Protein AF-A0A9W9ZCQ6-F1 (afdb_monomer)

Radius of gyration: 33.91 Å; Cα contacts (8 Å, |Δi|>4): 488; chains: 1; bounding box: 47×90×62 Å

Secondary structure (DSSP, 8-state):
-HHHHHHHHHTS---TTTTHHHHHHHHHHHHTTPPPPHHHHSTTHHHHHHHHHHHHHHHTT-SHHHHHHTHHHHHHHHHHHHHHHHS--SSSPPPPS-------HHHHHHHHHHTT---S-PPPTT-EEEEEEEEEEETTEEEEEEEEEEE-TTSPPEEE--TTS-SSEEHHHHHHHHGGGS-S-HHHHHS---------------EEEEEEEPPSSGGG-S--EEEEE-TT--SSS--HHHHHHHHHHHHHHTT-SEEEEETTTEEEE-SS------TTS-B-S-EEE-TTS-EEESSTTEEEEEE-

Mean predicted aligned error: 15.21 Å

Structure (mmCIF, N/CA/C/O backbone):
data_AF-A0A9W9ZCQ6-F1
#
_entry.id   AF-A0A9W9ZCQ6-F1
#
loop_
_atom_site.group_PDB
_atom_site.id
_atom_site.type_symbol
_atom_site.label_atom_id
_atom_site.label_alt_id
_atom_site.label_comp_id
_atom_site.label_asym_id
_atom_site.label_entity_id
_atom_site.label_seq_id
_atom_site.pdbx_PDB_ins_code
_atom_site.Cartn_x
_atom_site.Cartn_y
_atom_site.Cartn_z
_atom_site.occupancy
_atom_site.B_iso_or_equiv
_atom_site.auth_seq_id
_atom_site.auth_comp_id
_atom_site.auth_asym_id
_atom_site.auth_atom_id
_atom_site.pdbx_PDB_model_num
ATOM 1 N N . ASP A 1 1 ? 6.773 4.553 -27.114 1.00 81.62 1 ASP A N 1
ATOM 2 C CA . ASP A 1 1 ? 7.281 5.910 -27.398 1.00 81.62 1 ASP A CA 1
ATOM 3 C C . ASP A 1 1 ? 8.112 6.485 -26.242 1.00 81.62 1 ASP A C 1
ATOM 5 O O . ASP A 1 1 ? 9.323 6.485 -26.363 1.00 81.62 1 ASP A O 1
ATOM 9 N N . MET A 1 2 ? 7.556 6.870 -25.077 1.00 92.06 2 MET A N 1
ATOM 10 C CA . MET A 1 2 ? 8.390 7.343 -23.938 1.00 92.06 2 MET A CA 1
ATOM 11 C C . MET A 1 2 ? 9.121 6.213 -23.186 1.00 92.06 2 MET A C 1
ATOM 13 O O . MET A 1 2 ? 10.324 6.302 -22.964 1.00 92.06 2 MET A O 1
ATOM 17 N N . LEU A 1 3 ? 8.420 5.137 -22.805 1.00 94.62 3 LEU A N 1
ATOM 18 C CA . LEU A 1 3 ? 9.033 4.027 -22.054 1.00 94.62 3 LEU A CA 1
ATOM 19 C C . LEU A 1 3 ? 10.082 3.271 -22.879 1.00 94.62 3 LEU A C 1
ATOM 21 O O . LEU A 1 3 ? 11.094 2.848 -22.328 1.00 94.62 3 LEU A O 1
ATOM 25 N N . ASP A 1 4 ? 9.883 3.175 -24.195 1.00 95.94 4 ASP A N 1
ATOM 26 C CA . ASP A 1 4 ? 10.878 2.616 -25.117 1.00 95.94 4 ASP A CA 1
ATOM 27 C C . ASP A 1 4 ? 12.134 3.497 -25.147 1.00 95.94 4 ASP A C 1
ATOM 29 O O . ASP A 1 4 ? 13.235 2.991 -24.960 1.00 95.94 4 ASP A O 1
ATOM 33 N N . TYR A 1 5 ? 11.976 4.823 -25.256 1.00 96.25 5 TYR A N 1
ATOM 34 C CA . TYR A 1 5 ? 13.094 5.769 -25.189 1.00 96.25 5 TYR A CA 1
ATOM 35 C C . TYR A 1 5 ? 13.868 5.663 -23.866 1.00 96.25 5 TYR A C 1
ATOM 37 O O . TYR A 1 5 ? 15.100 5.622 -23.865 1.00 96.25 5 TYR A O 1
ATOM 45 N N . VAL A 1 6 ? 13.166 5.575 -22.730 1.00 96.44 6 VAL A N 1
ATOM 46 C CA . VAL A 1 6 ? 13.804 5.347 -21.422 1.00 96.44 6 VAL A CA 1
ATOM 47 C C . VAL A 1 6 ? 14.515 3.994 -21.401 1.00 96.44 6 VAL A C 1
ATOM 49 O O . VAL A 1 6 ? 15.626 3.904 -20.880 1.00 96.44 6 VAL A O 1
ATOM 52 N N . SER A 1 7 ? 13.923 2.952 -21.986 1.00 97.00 7 SER A N 1
ATOM 53 C CA . SER A 1 7 ? 14.515 1.613 -22.014 1.00 97.00 7 SER A CA 1
ATOM 54 C C . SER A 1 7 ? 15.809 1.570 -22.827 1.00 97.00 7 SER A C 1
ATOM 56 O O . SER A 1 7 ? 16.825 1.055 -22.363 1.00 97.00 7 SER A O 1
ATOM 58 N N . GLU A 1 8 ? 15.804 2.183 -24.011 1.00 97.44 8 GLU A N 1
ATOM 59 C CA . GLU A 1 8 ? 16.969 2.282 -24.893 1.00 97.44 8 GLU A CA 1
ATOM 60 C C . GLU A 1 8 ? 18.124 3.049 -24.237 1.00 97.44 8 GLU A C 1
ATOM 62 O O . GLU A 1 8 ? 19.266 2.592 -24.272 1.00 97.44 8 GLU A O 1
ATOM 67 N N . ASN A 1 9 ? 17.838 4.191 -23.601 1.00 96.75 9 ASN A N 1
ATOM 68 C CA . ASN A 1 9 ? 18.876 5.038 -23.006 1.00 96.75 9 ASN A CA 1
ATOM 69 C C . ASN A 1 9 ? 19.373 4.536 -21.643 1.00 96.75 9 ASN A C 1
ATOM 71 O O . ASN A 1 9 ? 20.536 4.746 -21.299 1.00 96.75 9 ASN A O 1
ATOM 75 N N . SER A 1 10 ? 18.511 3.887 -20.856 1.00 95.25 10 SER A N 1
ATOM 76 C CA . SER A 1 10 ? 18.903 3.293 -19.571 1.00 95.25 10 SER A CA 1
ATOM 77 C C . SER A 1 10 ? 19.581 1.929 -19.722 1.00 95.25 10 SER A C 1
ATOM 79 O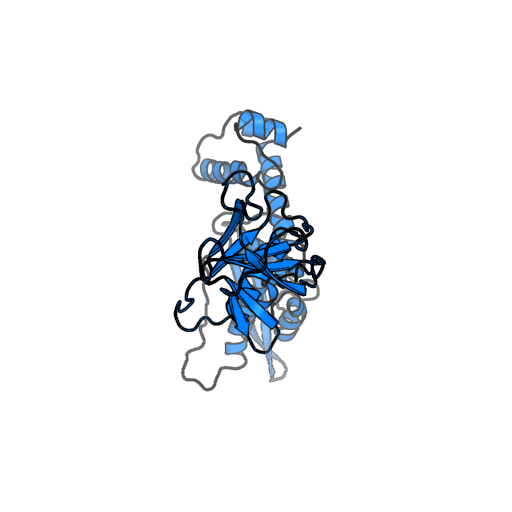 O . SER A 1 10 ? 20.274 1.490 -18.805 1.00 95.25 10 SER A O 1
ATOM 81 N N . GLY A 1 11 ? 19.392 1.253 -20.861 1.00 96.25 11 GLY A N 1
ATOM 82 C CA . GLY A 1 11 ? 19.888 -0.103 -21.095 1.00 96.25 11 GLY A CA 1
ATOM 83 C C . GLY A 1 11 ? 19.107 -1.188 -20.344 1.00 96.25 11 GLY A C 1
ATOM 84 O O . GLY A 1 11 ? 19.584 -2.318 -20.239 1.00 96.25 11 GLY A O 1
ATOM 85 N N . GLN A 1 12 ? 17.925 -0.863 -19.816 1.00 94.44 12 GLN A N 1
ATOM 86 C CA . GLN A 1 12 ? 17.042 -1.788 -19.112 1.00 94.44 12 GLN A CA 1
ATOM 87 C C . GLN A 1 12 ? 15.656 -1.759 -19.755 1.00 94.44 12 GLN A C 1
ATOM 89 O O . GLN A 1 12 ? 15.161 -0.696 -20.089 1.00 94.44 12 GLN A O 1
ATOM 94 N N . GLU A 1 13 ? 14.992 -2.904 -19.892 1.00 96.25 13 GLU A N 1
ATOM 95 C CA . GLU A 1 13 ? 13.587 -2.931 -20.309 1.00 96.25 13 GLU A CA 1
ATOM 96 C C . GLU A 1 13 ? 12.696 -2.362 -19.191 1.00 96.25 13 GLU A C 1
ATOM 98 O O . GLU A 1 13 ? 12.726 -2.852 -18.054 1.00 96.25 13 GLU A O 1
ATOM 103 N N . ILE A 1 14 ? 11.945 -1.302 -19.506 1.00 95.81 14 ILE A N 1
ATOM 104 C CA . ILE A 1 14 ? 11.093 -0.567 -18.571 1.00 95.81 14 ILE A CA 1
ATOM 105 C C . ILE A 1 14 ? 9.643 -0.560 -19.056 1.00 95.81 14 ILE A C 1
ATOM 107 O O . ILE A 1 14 ? 9.328 -0.173 -20.177 1.00 95.81 14 ILE A O 1
ATOM 111 N N . ASP A 1 15 ? 8.745 -0.901 -18.140 1.00 95.38 15 ASP A N 1
ATOM 112 C CA . ASP A 1 15 ? 7.301 -0.739 -18.263 1.00 95.38 15 ASP A CA 1
ATOM 113 C C . ASP A 1 15 ? 6.753 0.168 -17.143 1.00 95.38 15 ASP A C 1
ATOM 115 O O . ASP A 1 15 ? 7.490 0.687 -16.302 1.00 95.38 15 ASP A O 1
ATOM 119 N N . VAL A 1 16 ? 5.431 0.347 -17.093 1.00 94.56 16 VAL A N 1
ATOM 120 C CA . VAL A 1 16 ? 4.771 1.155 -16.050 1.00 94.56 16 VAL A CA 1
ATOM 121 C C . VAL A 1 16 ? 5.076 0.631 -14.638 1.00 94.56 16 VAL A C 1
ATOM 123 O O . VAL A 1 16 ? 5.265 1.413 -13.707 1.00 94.56 16 VAL A O 1
ATOM 126 N N . SER A 1 17 ? 5.155 -0.689 -14.459 1.00 93.19 17 SER A N 1
ATOM 127 C CA . SER A 1 17 ? 5.391 -1.318 -13.152 1.00 93.19 17 SER A CA 1
ATOM 128 C C . SER A 1 17 ? 6.838 -1.182 -12.667 1.00 93.19 17 SER A C 1
ATOM 130 O O . SER A 1 17 ? 7.108 -1.272 -11.470 1.00 93.19 17 SER A O 1
ATOM 132 N N . SER A 1 18 ? 7.773 -0.942 -13.588 1.00 94.56 18 SER A N 1
ATOM 133 C CA . SER A 1 18 ? 9.216 -0.910 -13.342 1.00 94.56 18 SER A CA 1
ATOM 134 C C . SER A 1 18 ? 9.859 0.458 -13.573 1.00 94.56 18 SER A C 1
ATOM 136 O O . SER A 1 18 ? 11.032 0.624 -13.247 1.00 94.56 18 SER A O 1
ATOM 138 N N . ALA A 1 19 ? 9.096 1.458 -14.023 1.00 94.44 19 ALA A N 1
ATOM 139 C CA . ALA A 1 19 ? 9.535 2.846 -14.195 1.00 94.44 19 ALA A CA 1
ATOM 140 C C . ALA A 1 19 ? 10.204 3.441 -12.943 1.00 94.44 19 ALA A C 1
ATOM 142 O O . ALA A 1 19 ? 11.162 4.212 -13.050 1.00 94.44 19 ALA A O 1
ATOM 143 N N . TRP A 1 20 ? 9.759 3.033 -11.749 1.00 92.94 20 TRP A N 1
ATOM 144 C CA . TRP A 1 20 ? 10.360 3.452 -10.479 1.00 92.94 20 TRP A CA 1
ATOM 145 C C . TRP A 1 20 ? 11.850 3.094 -10.374 1.00 92.94 20 TRP A C 1
ATOM 147 O O . TRP A 1 20 ? 12.600 3.832 -9.747 1.00 92.94 20 TRP A O 1
ATOM 157 N N . LYS A 1 21 ? 12.308 2.021 -11.037 1.00 95.06 21 LYS A N 1
ATOM 158 C CA . LYS A 1 21 ? 13.716 1.590 -11.020 1.00 95.06 21 LYS A CA 1
ATOM 159 C C . LYS A 1 21 ? 14.656 2.601 -11.670 1.00 95.06 21 LYS A C 1
ATOM 161 O O . LYS A 1 21 ? 15.822 2.656 -11.303 1.00 95.06 21 LYS A O 1
ATOM 166 N N . ILE A 1 22 ? 14.154 3.380 -12.630 1.00 96.38 22 ILE A N 1
ATOM 167 C CA . ILE A 1 22 ? 14.898 4.494 -13.228 1.00 96.38 22 ILE A CA 1
ATOM 168 C C . ILE A 1 22 ? 14.640 5.774 -12.437 1.00 96.38 22 ILE A C 1
ATOM 170 O O . ILE A 1 22 ? 15.560 6.539 -12.171 1.00 96.38 22 ILE A O 1
ATOM 174 N N . ARG A 1 23 ? 13.388 6.008 -12.028 1.00 95.25 23 ARG A N 1
ATOM 175 C CA . ARG A 1 23 ? 12.999 7.231 -11.323 1.00 95.25 23 ARG A CA 1
ATOM 176 C C . ARG A 1 23 ? 13.718 7.405 -9.983 1.00 95.25 23 ARG A C 1
ATOM 178 O O . ARG A 1 23 ? 14.143 8.522 -9.702 1.00 95.25 23 ARG A O 1
ATOM 185 N N . ASP A 1 24 ? 13.824 6.349 -9.179 1.00 95.50 24 ASP A N 1
ATOM 186 C CA . ASP A 1 24 ? 14.352 6.395 -7.809 1.00 95.50 24 ASP A CA 1
ATOM 187 C C . ASP A 1 24 ? 15.837 6.821 -7.755 1.00 95.50 24 ASP A C 1
ATOM 189 O O . ASP A 1 24 ? 16.129 7.825 -7.097 1.00 95.50 24 ASP A O 1
ATOM 193 N N . PRO A 1 25 ? 16.764 6.223 -8.539 1.00 96.44 25 PRO A N 1
ATOM 194 C CA . PRO A 1 25 ? 18.133 6.731 -8.645 1.00 96.44 25 PRO A CA 1
ATOM 195 C C . PRO A 1 25 ? 18.208 8.202 -9.068 1.00 96.44 25 PRO A C 1
ATOM 197 O O . PRO A 1 25 ? 18.975 8.965 -8.487 1.00 96.44 25 PRO A O 1
ATOM 200 N N . LEU A 1 26 ? 17.371 8.637 -10.018 1.00 96.31 26 LEU A N 1
ATOM 201 C CA . LEU A 1 26 ? 17.356 10.030 -10.481 1.00 96.31 26 LEU A CA 1
ATOM 202 C C . LEU A 1 26 ? 16.886 11.011 -9.393 1.00 96.31 26 LEU A C 1
ATOM 204 O O . LEU A 1 26 ? 17.350 12.152 -9.363 1.00 96.31 26 LEU A O 1
ATOM 208 N N . ILE A 1 27 ? 15.971 10.604 -8.495 1.00 95.06 27 ILE A N 1
ATOM 209 C CA . ILE A 1 27 ? 15.615 11.403 -7.305 1.00 95.06 27 ILE A CA 1
ATOM 210 C C . ILE A 1 27 ? 16.853 11.586 -6.436 1.00 95.06 27 ILE A C 1
ATOM 212 O O . ILE A 1 27 ? 17.165 12.716 -6.056 1.00 95.06 27 ILE A O 1
ATOM 216 N N . ALA A 1 28 ? 17.551 10.488 -6.143 1.00 96.81 28 ALA A N 1
ATOM 217 C CA . ALA A 1 28 ? 18.722 10.501 -5.282 1.00 96.81 28 ALA A CA 1
ATOM 218 C C . ALA A 1 28 ? 19.854 11.348 -5.882 1.00 96.81 28 ALA A C 1
ATOM 220 O O . ALA A 1 28 ? 20.401 12.214 -5.203 1.00 96.81 28 ALA A O 1
ATOM 221 N N . GLU A 1 29 ? 20.190 11.170 -7.156 1.00 97.19 29 GLU A N 1
ATOM 222 C CA . GLU A 1 29 ? 21.212 11.978 -7.833 1.00 97.19 29 GLU A CA 1
ATOM 223 C C . GLU A 1 29 ? 20.863 13.470 -7.771 1.00 97.19 29 GLU A C 1
ATOM 225 O O . GLU A 1 29 ? 21.671 14.290 -7.321 1.00 97.19 29 GLU A O 1
ATOM 230 N N . LYS A 1 30 ? 19.616 13.821 -8.114 1.00 94.62 30 LYS A N 1
ATOM 231 C CA . LYS A 1 30 ? 19.139 15.206 -8.068 1.00 94.62 30 LYS A CA 1
ATOM 232 C C . LYS A 1 30 ? 19.193 15.788 -6.654 1.00 94.62 30 LYS A C 1
ATOM 234 O O . LYS A 1 30 ? 19.608 16.934 -6.492 1.00 94.62 30 LYS A O 1
ATOM 239 N N . SER A 1 31 ? 18.813 15.023 -5.627 1.00 94.00 31 SER A N 1
ATOM 240 C CA . SER A 1 31 ? 18.823 15.496 -4.235 1.00 94.00 31 SER A CA 1
ATOM 241 C C . SER A 1 31 ? 20.232 15.751 -3.699 1.00 94.00 31 SER A C 1
ATOM 243 O O . SER A 1 31 ? 20.399 16.555 -2.786 1.00 94.00 31 SER A O 1
ATOM 245 N N . HIS A 1 32 ? 21.244 15.095 -4.269 1.00 96.19 32 HIS A N 1
ATOM 246 C CA . HIS A 1 32 ? 22.652 15.291 -3.916 1.00 96.19 32 HIS A CA 1
ATOM 247 C C . HIS A 1 32 ? 23.367 16.299 -4.830 1.00 96.19 32 HIS A C 1
ATOM 249 O O . HIS A 1 32 ? 24.581 16.466 -4.725 1.00 96.19 32 HIS A O 1
ATOM 255 N N . GLY A 1 33 ? 22.638 16.984 -5.722 1.00 96.69 33 GLY A N 1
ATOM 256 C CA . GLY A 1 33 ? 23.221 17.941 -6.665 1.00 96.69 33 GLY A CA 1
ATOM 257 C C . GLY A 1 33 ? 24.133 17.292 -7.707 1.00 96.69 33 GLY A C 1
ATOM 258 O O . GLY A 1 33 ? 25.006 17.962 -8.259 1.00 96.69 33 GLY A O 1
ATOM 259 N N . MET A 1 34 ? 23.960 15.994 -7.962 1.00 97.75 34 MET A N 1
ATOM 260 C CA . MET A 1 34 ? 24.693 15.287 -9.004 1.00 97.75 34 MET A CA 1
ATOM 261 C C . MET A 1 34 ? 24.115 15.631 -10.385 1.00 97.75 34 MET A C 1
ATOM 263 O O . MET A 1 34 ? 22.909 15.873 -10.507 1.00 97.75 34 MET A O 1
ATOM 267 N N . PRO A 1 35 ? 24.953 15.670 -11.437 1.00 96.31 35 PRO A N 1
ATOM 268 C CA . PRO A 1 35 ? 24.463 15.861 -12.793 1.00 96.31 35 PRO A CA 1
ATOM 269 C C . PRO A 1 35 ? 23.613 14.658 -13.214 1.00 96.31 35 PRO A C 1
ATOM 271 O O . PRO A 1 35 ? 24.033 13.515 -13.049 1.00 96.31 35 PRO A O 1
ATOM 274 N N . LEU A 1 36 ? 22.437 14.930 -13.778 1.00 96.94 36 LEU A N 1
ATOM 275 C CA . LEU A 1 36 ? 21.599 13.902 -14.394 1.00 96.94 36 LEU A CA 1
ATOM 276 C C . LEU A 1 36 ? 22.033 13.670 -15.851 1.00 96.94 36 LEU A C 1
ATOM 278 O O . LEU A 1 36 ? 22.539 14.604 -16.479 1.00 96.94 36 LEU A O 1
ATOM 282 N N . PRO A 1 37 ? 21.812 12.470 -16.418 1.00 96.38 37 PRO A N 1
ATOM 283 C CA . PRO A 1 37 ? 22.115 12.199 -17.822 1.00 96.38 37 PRO A CA 1
ATOM 284 C C . PRO A 1 37 ? 21.355 13.122 -18.786 1.00 96.38 37 PRO A C 1
ATOM 286 O O . PRO A 1 37 ? 20.169 13.389 -18.592 1.00 96.38 37 PRO A O 1
ATOM 289 N N . ASP A 1 38 ? 21.999 13.536 -19.882 1.00 96.81 38 ASP A N 1
ATOM 290 C CA . ASP A 1 38 ? 21.406 14.458 -20.866 1.00 96.81 38 ASP A CA 1
ATOM 291 C C . ASP A 1 38 ? 20.067 13.957 -21.426 1.00 96.81 38 ASP A C 1
ATOM 293 O O . ASP A 1 38 ? 19.131 14.733 -21.608 1.00 96.81 38 ASP A O 1
ATOM 297 N N . TRP A 1 39 ? 19.940 12.646 -21.655 1.00 95.75 39 TRP A N 1
ATOM 298 C CA . TRP A 1 39 ? 18.718 12.045 -22.196 1.00 95.75 39 TRP A CA 1
ATOM 299 C C . TRP A 1 39 ? 17.517 12.163 -21.246 1.00 95.75 39 TRP A C 1
ATOM 301 O O . TRP A 1 39 ? 16.385 12.203 -21.725 1.00 95.75 39 TRP A O 1
ATOM 311 N N . VAL A 1 40 ? 17.757 12.258 -19.931 1.00 95.94 40 VAL A N 1
ATOM 312 C CA . VAL A 1 40 ? 16.729 12.480 -18.898 1.00 95.94 40 VAL A CA 1
ATOM 313 C C . VAL A 1 40 ? 16.270 13.936 -18.897 1.00 95.94 40 VAL A C 1
ATOM 315 O O . VAL A 1 40 ? 15.089 14.215 -18.703 1.00 95.94 40 VAL A O 1
ATOM 318 N N . LEU A 1 41 ? 17.206 14.864 -19.111 1.00 93.69 41 LEU A N 1
ATOM 319 C CA . LEU A 1 41 ? 16.944 16.305 -19.164 1.00 93.69 41 LEU A CA 1
ATOM 320 C C . LEU A 1 41 ? 16.370 16.757 -20.515 1.00 93.69 41 LEU A C 1
ATOM 322 O O . LEU A 1 41 ? 15.930 17.897 -20.655 1.00 93.69 41 LEU A O 1
ATOM 326 N N . ASN A 1 42 ? 16.381 15.879 -21.516 1.00 88.75 42 ASN A N 1
ATOM 327 C CA . ASN A 1 42 ? 15.845 16.163 -22.833 1.00 88.75 42 ASN A CA 1
ATOM 328 C C . ASN A 1 42 ? 14.306 16.156 -22.816 1.00 88.75 42 ASN A C 1
ATOM 330 O O . ASN A 1 42 ? 13.670 15.135 -22.526 1.00 88.75 42 ASN A O 1
ATOM 334 N N . GLY A 1 43 ? 13.705 17.295 -23.167 1.00 91.88 43 GLY A N 1
ATOM 335 C CA . GLY A 1 43 ? 12.254 17.452 -23.255 1.00 91.88 43 GLY A CA 1
ATOM 336 C C . GLY A 1 43 ? 11.564 17.321 -21.897 1.00 91.88 43 GLY A C 1
ATOM 337 O O . GLY A 1 43 ? 11.885 18.053 -20.968 1.00 91.88 43 GLY A O 1
ATOM 338 N N . THR A 1 44 ? 10.588 16.415 -21.807 1.00 94.75 44 THR A N 1
ATOM 339 C CA . THR A 1 44 ? 9.760 16.168 -20.610 1.00 94.75 44 THR A CA 1
ATOM 340 C C . THR A 1 44 ? 10.052 14.817 -19.954 1.00 94.75 44 THR A C 1
ATOM 342 O O . THR A 1 44 ? 9.268 14.344 -19.133 1.00 94.75 44 THR A O 1
ATOM 345 N N . THR A 1 45 ? 11.160 14.163 -20.325 1.00 95.31 45 THR A N 1
ATOM 346 C CA . THR A 1 45 ? 11.458 12.778 -19.927 1.00 95.31 45 THR A CA 1
ATOM 347 C C . THR A 1 45 ? 11.475 12.606 -18.407 1.00 95.31 45 THR A C 1
ATOM 349 O O . THR A 1 45 ? 10.854 11.677 -17.892 1.00 95.31 45 THR A O 1
ATOM 352 N N . TYR A 1 46 ? 12.137 13.509 -17.673 1.00 95.44 46 TYR A N 1
ATOM 353 C CA . TYR A 1 46 ? 12.189 13.461 -16.209 1.00 95.44 46 TYR A CA 1
ATOM 354 C C . TYR A 1 46 ? 10.793 13.582 -15.574 1.00 95.44 46 TYR A C 1
ATOM 356 O O . TYR A 1 46 ? 10.430 12.785 -14.704 1.00 95.44 46 TYR A O 1
ATOM 364 N N . GLU A 1 47 ? 9.997 14.561 -16.008 1.00 95.25 47 GLU A N 1
ATOM 365 C CA . GLU A 1 47 ? 8.653 14.810 -15.484 1.00 95.25 47 GLU A CA 1
ATOM 366 C C . GLU A 1 47 ? 7.690 13.671 -15.823 1.00 95.25 47 GLU A C 1
ATOM 368 O O . GLU A 1 47 ? 6.922 13.235 -14.966 1.00 95.25 47 GLU A O 1
ATOM 373 N N . ASP A 1 48 ? 7.724 13.171 -17.056 1.00 95.56 48 ASP A N 1
ATOM 374 C CA . ASP A 1 48 ? 6.817 12.122 -17.516 1.00 95.56 48 ASP A CA 1
ATOM 375 C C . ASP A 1 48 ? 7.157 10.765 -16.897 1.00 95.56 48 ASP A C 1
ATOM 377 O O . ASP A 1 48 ? 6.246 10.032 -16.506 1.00 95.56 48 ASP A O 1
ATOM 381 N N . LEU A 1 49 ? 8.443 10.461 -16.697 1.00 95.44 49 LEU A N 1
ATOM 382 C CA . LEU A 1 49 ? 8.859 9.293 -15.922 1.00 95.44 49 LEU A CA 1
ATOM 383 C C . LEU A 1 49 ? 8.372 9.388 -14.468 1.00 95.44 49 LEU A C 1
ATOM 385 O O . LEU A 1 49 ? 7.913 8.392 -13.908 1.00 95.44 49 LEU A O 1
ATOM 389 N N . GLY A 1 50 ? 8.424 10.585 -13.872 1.00 95.31 50 GLY A N 1
ATOM 390 C CA . GLY A 1 50 ? 7.847 10.856 -12.555 1.00 95.31 50 GLY A CA 1
ATOM 391 C C . GLY A 1 50 ? 6.355 10.541 -12.498 1.00 95.31 50 GLY A C 1
ATOM 392 O O . GLY A 1 50 ? 5.936 9.751 -11.658 1.00 95.31 50 GLY A O 1
ATOM 393 N N . LYS A 1 51 ? 5.570 11.061 -13.449 1.00 96.00 51 LYS A N 1
ATOM 394 C CA . LYS A 1 51 ? 4.123 10.796 -13.530 1.00 96.00 51 LYS A CA 1
ATOM 395 C C . LYS A 1 51 ? 3.806 9.310 -13.700 1.00 96.00 51 LYS A C 1
ATOM 397 O O . LYS A 1 51 ? 2.841 8.828 -13.115 1.00 96.00 51 LYS A O 1
ATOM 402 N N . VAL A 1 52 ? 4.586 8.578 -14.499 1.00 96.00 52 VAL A N 1
ATOM 403 C CA . VAL A 1 52 ? 4.376 7.132 -14.679 1.00 96.00 52 VAL A CA 1
ATOM 404 C C . VAL A 1 52 ? 4.710 6.358 -13.405 1.00 96.00 52 VAL A C 1
ATOM 406 O O . VAL A 1 52 ? 3.955 5.458 -13.036 1.00 96.00 52 VAL A O 1
ATOM 409 N N . ALA A 1 53 ? 5.792 6.715 -12.710 1.00 95.06 53 ALA A N 1
ATOM 410 C CA . ALA A 1 53 ? 6.129 6.111 -11.424 1.00 95.06 53 ALA A CA 1
ATOM 411 C C . ALA A 1 53 ? 5.037 6.382 -10.372 1.00 95.06 53 ALA A C 1
ATOM 413 O O . ALA A 1 53 ? 4.575 5.446 -9.721 1.00 95.06 53 ALA A O 1
ATOM 414 N N . ASP A 1 54 ? 4.553 7.621 -10.278 1.00 95.50 54 ASP A N 1
ATOM 415 C CA . ASP A 1 54 ? 3.458 8.012 -9.384 1.00 95.50 54 ASP A CA 1
ATOM 416 C C . ASP A 1 54 ? 2.157 7.265 -9.698 1.00 95.50 54 ASP A C 1
ATOM 418 O O . ASP A 1 54 ? 1.508 6.715 -8.804 1.00 95.50 54 ASP A O 1
ATOM 422 N N . TYR A 1 55 ? 1.807 7.160 -10.983 1.00 95.00 55 TYR A N 1
ATOM 423 C CA . TYR A 1 55 ? 0.662 6.373 -11.435 1.00 95.00 55 TYR A CA 1
ATOM 424 C C . TYR A 1 55 ? 0.784 4.901 -11.021 1.00 95.00 55 TYR A C 1
ATOM 426 O O . TYR A 1 55 ? -0.183 4.310 -10.540 1.00 95.00 55 TYR A O 1
ATOM 434 N N . SER A 1 56 ? 1.973 4.314 -11.171 1.00 94.06 56 SER A N 1
ATOM 435 C CA . SER A 1 56 ? 2.262 2.932 -10.777 1.00 94.06 56 SER A CA 1
ATOM 436 C C . SER A 1 56 ? 2.059 2.714 -9.274 1.00 94.06 56 SER A C 1
ATOM 438 O O . SER A 1 56 ? 1.401 1.758 -8.859 1.00 94.06 56 SER A O 1
ATOM 440 N N . VAL A 1 57 ? 2.536 3.648 -8.444 1.00 92.88 57 VAL A N 1
ATOM 441 C CA . VAL A 1 57 ? 2.317 3.631 -6.991 1.00 92.88 57 VAL A CA 1
ATOM 442 C C . VAL A 1 57 ? 0.829 3.755 -6.660 1.00 92.88 57 VAL A C 1
ATOM 444 O O . VAL A 1 57 ? 0.306 2.937 -5.905 1.00 92.88 57 VAL A O 1
ATOM 447 N N . GLY A 1 58 ? 0.120 4.718 -7.254 1.00 93.94 58 GLY A N 1
ATOM 448 C CA . GLY A 1 58 ? -1.320 4.889 -7.044 1.00 93.94 58 GLY A CA 1
ATOM 449 C C . GLY A 1 58 ? -2.128 3.656 -7.451 1.00 93.94 58 GLY A C 1
ATOM 450 O O . GLY A 1 58 ? -3.034 3.236 -6.730 1.00 93.94 58 GLY A O 1
ATOM 451 N N . TRP A 1 59 ? -1.749 3.002 -8.551 1.00 94.56 59 TRP A N 1
ATOM 452 C CA . TRP A 1 59 ? -2.360 1.752 -8.995 1.00 94.56 59 TRP A CA 1
ATOM 453 C C . TRP A 1 59 ? -2.245 0.633 -7.951 1.00 94.56 59 TRP A C 1
ATOM 455 O O . TRP A 1 59 ? -3.160 -0.183 -7.825 1.00 94.56 59 TRP A O 1
ATOM 465 N N . ASN A 1 60 ? -1.177 0.593 -7.154 1.00 93.94 60 ASN A N 1
ATOM 466 C CA . ASN A 1 60 ? -1.003 -0.423 -6.112 1.00 93.94 60 ASN A CA 1
ATOM 467 C C . ASN A 1 60 ? -1.944 -0.249 -4.909 1.00 93.94 60 ASN A C 1
ATOM 469 O O . ASN A 1 60 ? -2.098 -1.195 -4.139 1.00 93.94 60 ASN A O 1
ATOM 473 N N . PHE A 1 61 ? -2.624 0.895 -4.770 1.00 95.94 61 PHE A N 1
ATOM 474 C CA . PHE A 1 61 ? -3.450 1.221 -3.596 1.00 95.94 61 PHE A CA 1
ATOM 475 C C . PHE A 1 61 ? -4.865 1.720 -3.945 1.00 95.94 61 PHE A C 1
ATOM 477 O O . PHE A 1 61 ? -5.542 2.321 -3.116 1.00 95.94 61 PHE A O 1
ATOM 484 N N . ASN A 1 62 ? -5.336 1.461 -5.167 1.00 94.00 62 ASN A N 1
ATOM 485 C CA . ASN A 1 62 ? -6.549 2.063 -5.735 1.00 94.00 62 ASN A CA 1
ATOM 486 C C . ASN A 1 62 ? -7.877 1.329 -5.453 1.00 94.00 62 ASN A C 1
ATOM 488 O O . ASN A 1 62 ? -8.895 1.676 -6.052 1.00 94.00 62 ASN A O 1
ATOM 492 N N . THR A 1 63 ? -7.898 0.310 -4.590 1.00 96.56 63 THR A N 1
ATOM 493 C CA . THR A 1 63 ? -9.123 -0.441 -4.256 1.00 96.56 63 THR A CA 1
ATOM 494 C C . THR A 1 63 ? -9.260 -0.652 -2.755 1.00 96.56 63 THR A C 1
ATOM 496 O O . THR A 1 63 ? -8.267 -0.660 -2.029 1.00 96.56 63 THR A O 1
ATOM 499 N N . ILE A 1 64 ? -10.495 -0.871 -2.289 1.00 95.88 64 ILE A N 1
ATOM 500 C CA . ILE A 1 64 ? -10.772 -1.204 -0.882 1.00 95.88 64 ILE A CA 1
ATOM 501 C C . ILE A 1 64 ? -10.040 -2.489 -0.486 1.00 95.88 64 ILE A C 1
ATOM 503 O O . ILE A 1 64 ? -9.407 -2.522 0.559 1.00 95.88 64 ILE A O 1
ATOM 507 N N . GLU A 1 65 ? -10.053 -3.517 -1.336 1.00 95.19 65 GLU A N 1
ATOM 508 C CA . GLU A 1 65 ? -9.343 -4.777 -1.083 1.00 95.19 65 GLU A CA 1
ATOM 509 C C . GLU A 1 65 ? -7.837 -4.552 -0.880 1.00 95.19 65 GLU A C 1
ATOM 511 O O . GLU A 1 65 ? -7.278 -4.963 0.135 1.00 95.19 65 GLU A O 1
ATOM 516 N N . LYS A 1 66 ? -7.188 -3.796 -1.778 1.00 96.31 66 LYS A N 1
ATOM 517 C CA . LYS A 1 66 ? -5.777 -3.420 -1.616 1.00 96.31 66 LYS A CA 1
ATOM 518 C C . LYS A 1 66 ? -5.565 -2.611 -0.342 1.00 96.31 66 LYS A C 1
ATOM 520 O O . LYS A 1 66 ? -4.601 -2.865 0.374 1.00 96.31 66 LYS A O 1
ATOM 525 N N . ALA A 1 67 ? -6.450 -1.664 -0.027 1.00 97.44 67 ALA A N 1
ATOM 526 C CA . ALA A 1 67 ? -6.358 -0.861 1.189 1.00 97.44 67 ALA A CA 1
ATOM 527 C C . ALA A 1 67 ? -6.415 -1.734 2.452 1.00 97.44 67 ALA A C 1
ATOM 529 O O . ALA A 1 67 ? -5.565 -1.566 3.326 1.00 97.44 67 ALA A O 1
ATOM 530 N N . ARG A 1 68 ? -7.331 -2.712 2.512 1.00 97.31 68 ARG A N 1
ATOM 531 C CA . ARG A 1 68 ? -7.444 -3.679 3.619 1.00 97.31 68 ARG A CA 1
ATOM 532 C C . ARG A 1 68 ? -6.152 -4.449 3.856 1.00 97.31 68 ARG A C 1
ATOM 534 O O . ARG A 1 68 ? -5.749 -4.616 5.002 1.00 97.31 68 ARG A O 1
ATOM 541 N N . LEU A 1 69 ? -5.465 -4.845 2.788 1.00 95.44 69 LEU A N 1
ATOM 542 C CA . LEU A 1 69 ? -4.214 -5.605 2.868 1.00 95.44 69 LEU A CA 1
ATOM 543 C C . LEU A 1 69 ? -2.950 -4.726 2.954 1.00 95.44 69 LEU A C 1
ATOM 545 O O . LEU A 1 69 ? -1.842 -5.250 3.044 1.00 95.44 69 LEU A O 1
ATOM 549 N N . THR A 1 70 ? -3.089 -3.395 2.923 1.00 95.75 70 THR A N 1
ATOM 550 C CA . THR A 1 70 ? -1.961 -2.447 2.942 1.00 95.75 70 THR A CA 1
ATOM 551 C C . THR A 1 70 ? -2.150 -1.360 4.009 1.00 95.75 70 THR A C 1
ATOM 553 O O . THR A 1 70 ? -1.967 -1.616 5.199 1.00 95.75 70 THR A O 1
ATOM 556 N N . GLY A 1 71 ? -2.505 -0.130 3.619 1.00 97.56 71 GLY A N 1
ATOM 557 C CA . GLY A 1 71 ? -2.584 1.028 4.514 1.00 97.56 71 GLY A CA 1
ATOM 558 C C . GLY A 1 71 ? -3.655 0.908 5.602 1.00 97.56 71 GLY A C 1
ATOM 559 O O . GLY A 1 71 ? -3.499 1.467 6.687 1.00 97.56 71 GLY A O 1
ATOM 560 N N . GLY A 1 72 ? -4.712 0.139 5.350 1.00 98.00 72 GLY A N 1
ATOM 561 C CA . GLY A 1 72 ? -5.845 -0.064 6.246 1.00 98.00 72 GLY A CA 1
ATOM 562 C C . GLY A 1 72 ? -5.487 -0.708 7.582 1.00 98.00 72 GLY A C 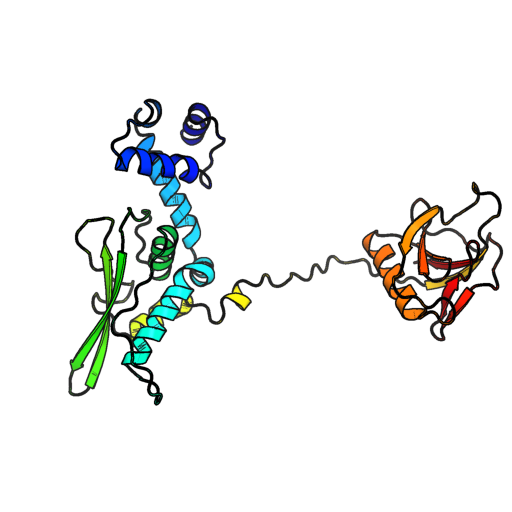1
ATOM 563 O O . GLY A 1 72 ? -6.014 -0.308 8.621 1.00 98.00 72 GLY A O 1
ATOM 564 N N . ALA A 1 73 ? -4.520 -1.629 7.595 1.00 96.44 73 ALA A N 1
ATOM 565 C CA . ALA A 1 73 ? -4.007 -2.213 8.834 1.00 96.44 73 ALA A CA 1
ATOM 566 C C . ALA A 1 73 ? -3.389 -1.144 9.758 1.00 96.44 73 ALA A C 1
ATOM 568 O O . ALA A 1 73 ? -3.604 -1.153 10.974 1.00 96.44 73 ALA A O 1
ATOM 569 N N . LEU A 1 74 ? -2.665 -0.174 9.183 1.00 97.88 74 LEU A N 1
ATOM 570 C CA . LEU A 1 74 ? -2.092 0.944 9.935 1.00 97.88 74 LEU A CA 1
ATOM 571 C C . LEU A 1 74 ? -3.175 1.925 10.408 1.00 97.88 74 LEU A C 1
ATOM 573 O O . LEU A 1 74 ? -3.096 2.399 11.543 1.00 97.88 74 LEU A O 1
ATOM 577 N N . VAL A 1 75 ? -4.204 2.184 9.590 1.00 98.44 75 VAL A N 1
ATOM 578 C CA . VAL A 1 75 ? -5.381 2.979 9.993 1.00 98.44 75 VAL A CA 1
ATOM 579 C C . VAL A 1 75 ? -6.040 2.364 11.229 1.00 98.44 75 VAL A C 1
ATOM 581 O O . VAL A 1 75 ? -6.208 3.057 12.236 1.00 98.44 75 VAL A O 1
ATOM 584 N N . GLY A 1 76 ? -6.326 1.059 11.198 1.00 97.44 76 GLY A N 1
ATOM 585 C CA . GLY A 1 76 ? -6.890 0.329 12.336 1.00 97.44 76 GLY A CA 1
ATOM 586 C C . GLY A 1 76 ? -6.015 0.445 13.583 1.00 97.44 76 GLY A C 1
ATOM 587 O O . GLY A 1 76 ? -6.493 0.844 14.645 1.00 97.44 76 GLY A O 1
ATOM 588 N N . ARG A 1 77 ? -4.700 0.232 13.438 1.00 96.06 77 ARG A N 1
ATOM 589 C CA . ARG A 1 77 ? -3.760 0.343 14.559 1.00 96.06 77 ARG A CA 1
ATOM 590 C C . ARG A 1 77 ? -3.736 1.736 15.194 1.00 96.06 77 ARG A C 1
ATOM 592 O O . ARG A 1 77 ? -3.644 1.850 16.417 1.00 96.06 77 ARG A O 1
ATOM 599 N N . MET A 1 78 ? -3.778 2.797 14.389 1.00 96.75 78 MET A N 1
ATOM 600 C CA . MET A 1 78 ? -3.798 4.171 14.899 1.00 96.75 78 MET A CA 1
ATOM 601 C C . MET A 1 78 ? -5.124 4.500 15.595 1.00 96.75 78 MET A C 1
ATOM 603 O O . MET A 1 78 ? -5.108 5.146 16.643 1.00 96.75 78 MET A O 1
ATOM 607 N N . ILE A 1 79 ? -6.256 4.011 15.075 1.00 96.44 79 ILE A N 1
ATOM 608 C CA . ILE A 1 79 ? -7.565 4.130 15.737 1.00 96.44 79 ILE A CA 1
ATOM 609 C C . ILE A 1 79 ? -7.560 3.419 17.091 1.00 96.44 79 ILE A C 1
ATOM 611 O O . ILE A 1 79 ? -8.015 3.998 18.078 1.00 96.44 79 ILE A O 1
ATOM 615 N N . ASP A 1 80 ? -7.004 2.212 17.172 1.00 93.94 80 ASP A N 1
ATOM 616 C CA . ASP A 1 80 ? -6.904 1.475 18.433 1.00 93.94 80 ASP A CA 1
ATOM 617 C C . ASP A 1 80 ? -6.070 2.233 19.468 1.00 93.94 80 ASP A C 1
ATOM 619 O O . ASP A 1 80 ? -6.485 2.371 20.618 1.00 93.94 80 ASP A O 1
ATOM 623 N N . ASN A 1 81 ? -4.935 2.811 19.058 1.00 93.31 81 ASN A N 1
ATOM 624 C CA . ASN A 1 81 ? -4.133 3.665 19.936 1.00 93.31 81 ASN A CA 1
ATOM 625 C C . ASN A 1 81 ? -4.935 4.876 20.453 1.00 93.31 81 ASN A C 1
ATOM 627 O O . ASN A 1 81 ? -4.838 5.213 21.632 1.00 93.31 81 ASN A O 1
ATOM 631 N N . MET A 1 82 ? -5.739 5.525 19.599 1.00 92.94 82 MET A N 1
ATOM 632 C CA . MET A 1 82 ? -6.596 6.647 20.006 1.00 92.94 82 MET A CA 1
ATOM 633 C C . MET A 1 82 ? -7.684 6.207 20.997 1.00 92.94 82 MET A C 1
ATOM 635 O O . MET A 1 82 ? -7.949 6.912 21.972 1.00 92.94 82 MET A O 1
ATOM 639 N N . LYS A 1 83 ? -8.271 5.018 20.812 1.00 90.31 83 LYS A N 1
ATOM 640 C CA . LYS A 1 83 ? -9.284 4.459 21.723 1.00 90.31 83 LYS A CA 1
ATOM 641 C C . LYS A 1 83 ? -8.739 4.143 23.119 1.00 90.31 83 LYS A C 1
ATOM 643 O O . LYS A 1 83 ? -9.487 4.221 24.090 1.00 90.31 83 LYS A O 1
ATOM 648 N N . LEU A 1 84 ? -7.439 3.872 23.263 1.00 88.56 84 LEU A N 1
ATOM 649 C CA . LEU A 1 84 ? -6.814 3.723 24.587 1.00 88.56 84 LEU A CA 1
ATOM 650 C C . LEU A 1 84 ? -6.881 5.012 25.424 1.00 88.56 84 LEU A C 1
ATOM 652 O O . LEU A 1 84 ? -6.837 4.939 26.648 1.00 88.56 84 LEU A O 1
ATOM 656 N N . ILE A 1 85 ? -6.994 6.187 24.791 1.00 82.81 85 ILE A N 1
ATOM 657 C CA . ILE A 1 85 ? -7.188 7.467 25.491 1.00 82.81 85 ILE A CA 1
ATOM 658 C C . ILE A 1 85 ? -8.655 7.642 25.909 1.00 82.81 85 ILE A C 1
ATOM 660 O O . ILE A 1 85 ? -8.921 8.147 26.997 1.00 82.81 85 ILE A O 1
ATOM 664 N N . SER A 1 86 ? -9.609 7.224 25.068 1.00 73.62 86 SER A N 1
ATOM 665 C CA . SER A 1 86 ? -11.047 7.353 25.352 1.00 73.62 86 SER A CA 1
ATOM 666 C C . SER A 1 86 ? -11.563 6.320 26.354 1.00 73.62 86 SER A C 1
ATOM 668 O O . SER A 1 86 ? -12.558 6.550 27.038 1.00 73.62 86 SER A O 1
ATOM 670 N N . SER A 1 87 ? -10.926 5.153 26.406 1.00 76.56 87 SER A N 1
ATOM 671 C CA . SER A 1 87 ? -11.327 4.016 27.233 1.00 76.56 87 SER A CA 1
ATOM 672 C C . SER A 1 87 ? -10.076 3.300 27.747 1.00 76.56 87 SER A C 1
ATOM 674 O O . SER A 1 87 ? -9.740 2.216 27.265 1.00 76.56 87 SER A O 1
ATOM 676 N N . PRO A 1 88 ? -9.337 3.926 28.681 1.00 71.81 88 PRO A N 1
ATOM 677 C CA . PRO A 1 88 ? -8.102 3.357 29.194 1.00 71.81 88 PRO A CA 1
ATOM 678 C C . PRO A 1 88 ? -8.384 2.012 29.881 1.00 71.81 88 PRO A C 1
ATOM 680 O O . PRO A 1 88 ? -9.326 1.922 30.672 1.00 71.81 88 PRO A O 1
ATOM 683 N N . PRO A 1 89 ? -7.599 0.958 29.594 1.00 70.00 89 PRO A N 1
ATOM 684 C CA . PRO A 1 89 ? -7.745 -0.319 30.282 1.00 70.00 89 PRO A CA 1
ATOM 685 C C . PRO A 1 89 ? -7.457 -0.156 31.781 1.00 70.00 89 PRO A C 1
ATOM 687 O O . PRO A 1 89 ? -6.623 0.659 32.164 1.00 70.00 89 PRO A O 1
ATOM 690 N N . GLU A 1 90 ? -8.077 -0.987 32.627 1.00 70.44 90 GLU A N 1
ATOM 691 C CA . GLU A 1 90 ? -7.839 -0.997 34.087 1.00 70.44 90 GLU A CA 1
ATOM 692 C C . GLU A 1 90 ? -6.370 -1.286 34.467 1.00 70.44 90 GLU A C 1
ATOM 694 O O . GLU A 1 90 ? -5.959 -1.091 35.610 1.00 70.44 90 GLU A O 1
ATOM 699 N N . SER A 1 91 ? -5.558 -1.753 33.513 1.00 66.19 91 SER A N 1
ATOM 700 C CA . SER A 1 91 ? -4.146 -2.073 33.716 1.00 66.19 91 SER A CA 1
ATOM 701 C C . SER A 1 91 ? -3.280 -0.834 33.974 1.00 66.19 91 SER A C 1
ATOM 703 O O . SER A 1 91 ? -3.467 0.215 33.365 1.00 66.19 91 SER A O 1
ATOM 705 N N . SER A 1 92 ? -2.222 -1.008 34.765 1.00 58.50 92 SER A N 1
ATOM 706 C CA . SER A 1 92 ? -1.202 -0.005 35.106 1.00 58.50 92 SER A CA 1
ATOM 707 C C . SER A 1 92 ? -0.303 0.464 33.944 1.00 58.50 92 SER A C 1
ATOM 709 O O . SER A 1 92 ? 0.717 1.113 34.186 1.00 58.50 92 SER A O 1
ATOM 711 N N . VAL A 1 93 ? -0.631 0.145 32.687 1.00 65.75 93 VAL A N 1
ATOM 712 C CA . VAL A 1 93 ? 0.181 0.526 31.524 1.00 65.75 93 VAL A CA 1
ATOM 713 C C . VAL A 1 93 ? -0.104 1.986 31.145 1.00 65.75 93 VAL A C 1
ATOM 715 O O . VAL A 1 93 ? -1.240 2.315 30.805 1.00 65.75 93 VAL A O 1
ATOM 718 N N . PRO A 1 94 ? 0.908 2.877 31.140 1.00 71.69 94 PRO A N 1
ATOM 719 C CA . PRO A 1 94 ? 0.706 4.271 30.768 1.00 71.69 94 PRO A CA 1
ATOM 720 C C . PRO A 1 94 ? 0.293 4.403 29.301 1.00 71.69 94 PRO A C 1
ATOM 722 O O . PRO A 1 94 ? 1.000 3.927 28.404 1.00 71.69 94 PRO A O 1
ATOM 725 N N . VAL A 1 95 ? -0.810 5.110 29.047 1.00 81.38 95 VAL A N 1
ATOM 726 C CA . VAL A 1 95 ? -1.219 5.460 27.683 1.00 81.38 95 VAL A CA 1
ATOM 727 C C . VAL A 1 95 ? -0.191 6.423 27.083 1.00 81.38 95 VAL A C 1
ATOM 729 O O . VAL A 1 95 ? 0.204 7.412 27.707 1.00 81.38 95 VAL A O 1
ATOM 732 N N . ARG A 1 96 ? 0.298 6.119 25.877 1.00 88.56 96 ARG A N 1
ATOM 733 C CA . ARG A 1 96 ? 1.320 6.935 25.210 1.00 88.56 96 ARG A CA 1
ATOM 734 C C . ARG A 1 96 ? 0.668 8.156 24.569 1.00 88.56 96 ARG A C 1
ATOM 736 O O . ARG A 1 96 ? -0.362 8.043 23.919 1.00 88.56 96 ARG A O 1
ATOM 743 N N . LYS A 1 97 ? 1.310 9.318 24.716 1.00 90.00 97 LYS A N 1
ATOM 744 C CA . LYS A 1 97 ? 0.871 10.571 24.077 1.00 90.00 97 LYS A CA 1
ATOM 745 C C . LYS A 1 97 ? 1.284 10.682 22.608 1.00 90.00 97 LYS A C 1
ATOM 747 O O . LYS A 1 97 ? 0.659 11.422 21.864 1.00 90.00 97 LYS A O 1
ATOM 752 N N . ILE A 1 98 ? 2.356 9.993 22.212 1.00 94.44 98 ILE A N 1
ATOM 753 C CA . ILE A 1 98 ? 2.916 10.034 20.858 1.00 94.44 98 ILE A CA 1
ATOM 754 C C . ILE A 1 98 ? 3.324 8.615 20.465 1.00 94.44 98 ILE A C 1
ATOM 756 O O . ILE A 1 98 ? 3.962 7.908 21.250 1.00 94.44 98 ILE A O 1
ATOM 760 N N . TYR A 1 99 ? 2.982 8.236 19.236 1.00 95.50 99 TYR A N 1
ATOM 761 C CA . TYR A 1 99 ? 3.469 7.041 18.557 1.00 95.50 99 TYR A CA 1
ATOM 762 C C . TYR A 1 99 ? 4.224 7.493 17.307 1.00 95.50 99 TYR A C 1
ATOM 764 O O . TYR A 1 99 ? 3.682 8.253 16.508 1.00 95.50 99 TYR A O 1
ATOM 772 N N . LEU A 1 100 ? 5.474 7.056 17.154 1.00 96.94 100 LEU A N 1
ATOM 773 C CA . LEU A 1 100 ? 6.309 7.390 16.001 1.00 96.94 100 LEU A CA 1
ATOM 774 C C . LEU A 1 100 ? 6.540 6.135 15.164 1.00 96.94 100 LEU A C 1
ATOM 776 O O . LEU A 1 100 ? 7.022 5.127 15.680 1.00 96.94 100 LEU A O 1
ATOM 780 N N . TYR A 1 101 ? 6.213 6.224 13.878 1.00 97.31 101 TYR A N 1
ATOM 781 C CA . TYR A 1 101 ? 6.403 5.164 12.895 1.00 97.31 101 TYR A CA 1
ATOM 782 C C . TYR A 1 101 ? 7.373 5.669 11.828 1.00 97.31 101 TYR A C 1
ATOM 784 O O . TYR A 1 101 ? 7.055 6.602 11.096 1.00 97.31 101 TYR A O 1
ATOM 792 N N . SER A 1 102 ? 8.566 5.078 11.758 1.00 97.81 102 SER A N 1
ATOM 793 C CA . SER A 1 102 ? 9.475 5.280 10.626 1.00 97.81 102 SER A CA 1
ATOM 794 C C . SER A 1 102 ? 9.115 4.262 9.549 1.00 97.81 102 SER A C 1
ATOM 796 O O . SER A 1 102 ? 9.021 3.072 9.846 1.00 97.81 102 SER A O 1
ATOM 798 N N . ALA A 1 103 ? 8.830 4.737 8.340 1.00 96.75 103 ALA A N 1
ATOM 799 C CA . ALA A 1 103 ? 8.257 3.931 7.269 1.00 96.75 103 ALA A CA 1
ATOM 800 C C . ALA A 1 103 ? 8.739 4.414 5.891 1.00 96.75 103 ALA A C 1
ATOM 802 O O . ALA A 1 103 ? 9.636 5.253 5.803 1.00 96.75 103 ALA A O 1
ATOM 803 N N . HIS A 1 104 ? 8.135 3.878 4.831 1.00 97.00 104 HIS A N 1
ATOM 804 C CA . HIS A 1 104 ? 8.483 4.168 3.441 1.00 97.00 104 HIS A CA 1
ATOM 805 C C . HIS A 1 104 ? 7.437 5.074 2.772 1.00 97.00 104 HIS A C 1
ATOM 807 O O . HIS A 1 104 ? 6.308 5.209 3.251 1.00 97.00 104 HIS A O 1
ATOM 813 N N . ASP A 1 105 ? 7.804 5.663 1.639 1.00 96.12 105 ASP A N 1
ATOM 814 C CA . ASP A 1 105 ? 6.914 6.401 0.736 1.00 96.12 105 ASP A CA 1
ATOM 815 C C . ASP A 1 105 ? 5.654 5.594 0.382 1.00 96.12 105 ASP A C 1
ATOM 817 O O . ASP A 1 105 ? 4.540 6.076 0.574 1.00 96.12 105 ASP A O 1
ATOM 821 N N . ALA A 1 106 ? 5.813 4.320 0.014 1.00 96.38 106 ALA A N 1
ATOM 822 C CA . ALA A 1 106 ? 4.722 3.396 -0.264 1.00 96.38 106 ALA A CA 1
ATOM 823 C C . ALA A 1 106 ? 3.788 3.215 0.943 1.00 96.38 106 ALA A C 1
ATOM 825 O O . ALA A 1 106 ? 2.580 3.069 0.771 1.00 96.38 106 ALA A O 1
ATOM 826 N N . THR A 1 107 ? 4.314 3.266 2.174 1.00 98.12 107 THR A N 1
ATOM 827 C CA . THR A 1 107 ? 3.491 3.199 3.390 1.00 98.12 107 THR A CA 1
ATOM 828 C C . THR A 1 107 ? 2.615 4.438 3.527 1.00 98.12 107 THR A C 1
ATOM 830 O O . THR A 1 107 ? 1.428 4.313 3.819 1.00 98.12 107 THR A O 1
ATOM 833 N N . ILE A 1 108 ? 3.179 5.628 3.297 1.00 98.31 108 ILE A N 1
ATOM 834 C CA . ILE A 1 108 ? 2.426 6.885 3.333 1.00 98.31 108 ILE A CA 1
ATOM 835 C C . ILE A 1 108 ? 1.380 6.904 2.210 1.00 98.31 108 ILE A C 1
ATOM 837 O O . ILE A 1 108 ? 0.218 7.199 2.486 1.00 98.31 108 ILE A O 1
ATOM 841 N N . SER A 1 109 ? 1.745 6.526 0.981 1.00 98.19 109 SER A N 1
ATOM 842 C CA . SER A 1 109 ? 0.818 6.448 -0.157 1.00 98.19 109 SER A CA 1
ATOM 843 C C . SER A 1 109 ? -0.338 5.486 0.114 1.00 98.19 109 SER A C 1
ATOM 845 O O . SER A 1 109 ? -1.500 5.855 -0.062 1.00 98.19 109 SER A O 1
ATOM 847 N N . ALA A 1 110 ? -0.051 4.279 0.611 1.00 98.31 110 ALA A N 1
ATOM 848 C CA . ALA A 1 110 ? -1.073 3.297 0.967 1.00 98.31 110 ALA A CA 1
ATOM 849 C C . ALA A 1 110 ? -1.984 3.798 2.096 1.00 98.31 110 ALA A C 1
ATOM 851 O O . ALA A 1 110 ? -3.201 3.633 2.036 1.00 98.31 110 ALA A O 1
ATOM 852 N N . PHE A 1 111 ? -1.408 4.438 3.117 1.00 98.56 111 PHE A N 1
ATOM 853 C CA . PHE A 1 111 ? -2.152 4.992 4.245 1.00 98.56 111 PHE A CA 1
ATOM 854 C C . PHE A 1 111 ? -3.091 6.127 3.816 1.00 98.56 111 PHE A C 1
ATOM 856 O O . PHE A 1 111 ? -4.278 6.103 4.138 1.00 98.56 111 PHE A O 1
ATOM 863 N N . LEU A 1 112 ? -2.593 7.093 3.039 1.00 98.56 112 LEU A N 1
ATOM 864 C CA . LEU A 1 112 ? -3.410 8.181 2.494 1.00 98.56 112 LEU A CA 1
ATOM 865 C C . LEU A 1 112 ? -4.486 7.658 1.532 1.00 98.56 112 LEU A C 1
ATOM 867 O O . LEU A 1 112 ? -5.594 8.197 1.508 1.00 98.56 112 LEU A O 1
ATOM 871 N N . SER A 1 113 ? -4.190 6.593 0.779 1.00 98.25 113 SER A N 1
ATOM 872 C CA . SER A 1 113 ? -5.150 5.954 -0.131 1.00 98.25 113 SER A CA 1
ATOM 873 C C . SER A 1 113 ? -6.273 5.267 0.643 1.00 98.25 113 SER A C 1
ATOM 875 O O . SER A 1 113 ? -7.441 5.453 0.312 1.00 98.25 113 SER A O 1
ATOM 877 N N . ALA A 1 114 ? -5.950 4.560 1.732 1.00 98.38 114 ALA A N 1
ATOM 878 C CA . ALA A 1 114 ? -6.943 3.960 2.625 1.00 98.38 114 ALA A CA 1
ATOM 879 C C . ALA A 1 114 ? -7.861 5.016 3.272 1.00 98.38 114 ALA A C 1
ATOM 881 O O . ALA A 1 114 ? -9.050 4.774 3.467 1.00 98.38 114 ALA A O 1
ATOM 882 N N . LEU A 1 115 ? -7.336 6.213 3.552 1.00 98.38 115 LEU A N 1
ATOM 883 C CA . LEU A 1 115 ? -8.116 7.361 4.029 1.00 98.38 115 LEU A CA 1
ATOM 884 C C . LEU A 1 115 ? -8.847 8.130 2.909 1.00 98.38 115 LEU A C 1
ATOM 886 O O . LEU A 1 115 ? -9.545 9.099 3.204 1.00 98.38 115 LEU A O 1
ATOM 890 N N . GLN A 1 116 ? -8.700 7.719 1.644 1.00 97.62 116 GLN A N 1
ATOM 891 C CA . GLN A 1 116 ? -9.270 8.370 0.456 1.00 97.62 116 GLN A CA 1
ATOM 892 C C . GLN A 1 116 ? -8.856 9.845 0.292 1.00 97.62 116 GLN A C 1
ATOM 894 O O . GLN A 1 116 ? -9.636 10.679 -0.166 1.00 97.62 116 GLN A O 1
ATOM 899 N N . VAL A 1 117 ? -7.622 10.177 0.679 1.00 97.75 117 VAL A N 1
ATOM 900 C CA . VAL A 1 117 ? -7.053 11.539 0.598 1.00 97.75 117 VAL A CA 1
ATOM 901 C C . VAL A 1 117 ? -5.683 11.576 -0.091 1.00 97.75 117 VAL A C 1
ATOM 903 O O . VAL A 1 117 ? -4.991 12.592 -0.033 1.00 97.75 117 VAL A O 1
ATOM 906 N N . PHE A 1 118 ? -5.276 10.478 -0.732 1.00 97.50 118 PHE A N 1
ATOM 907 C CA . PHE A 1 118 ? -4.066 10.429 -1.549 1.00 97.50 118 PHE A CA 1
ATOM 908 C C . PHE A 1 118 ? -4.254 11.235 -2.836 1.00 97.50 118 PHE A C 1
ATOM 910 O O . PHE A 1 118 ? -5.227 11.044 -3.563 1.00 97.50 118 PHE A O 1
ATOM 917 N N . ASP A 1 119 ? -3.313 12.127 -3.128 1.00 95.38 119 ASP A N 1
ATOM 918 C CA . ASP A 1 119 ? -3.324 12.998 -4.307 1.00 95.38 119 ASP A CA 1
ATOM 919 C C . ASP A 1 119 ? -2.655 12.360 -5.534 1.00 95.38 119 ASP A C 1
ATOM 921 O O . ASP A 1 119 ? -2.497 13.017 -6.559 1.00 95.38 119 ASP A O 1
ATOM 925 N N . SER A 1 120 ? -2.340 11.061 -5.465 1.00 94.94 120 SER A N 1
ATOM 926 C CA . SER A 1 120 ? -1.658 10.303 -6.523 1.00 94.94 120 SER A CA 1
ATOM 927 C C . SER A 1 120 ? -0.228 10.762 -6.805 1.00 94.94 120 SER A C 1
ATOM 929 O O . SER A 1 120 ? 0.284 10.477 -7.881 1.00 94.94 120 SER A O 1
ATOM 931 N N . ILE A 1 121 ? 0.418 11.444 -5.855 1.00 95.75 121 ILE A N 1
ATOM 932 C CA . ILE A 1 121 ? 1.816 11.873 -5.954 1.00 95.75 121 ILE A CA 1
ATOM 933 C C . ILE A 1 121 ? 2.624 11.140 -4.888 1.00 95.75 121 ILE A C 1
ATOM 935 O O . ILE A 1 121 ? 2.268 11.161 -3.707 1.00 95.75 121 ILE A O 1
ATOM 939 N N . SER A 1 122 ? 3.721 10.490 -5.280 1.00 94.94 122 SER A N 1
ATOM 940 C CA . SER A 1 122 ? 4.570 9.792 -4.315 1.00 94.94 122 SER A CA 1
ATOM 941 C C . SER A 1 122 ? 5.193 10.794 -3.329 1.00 94.94 122 SER A C 1
ATOM 943 O O . SER A 1 122 ? 5.679 11.847 -3.748 1.00 94.94 122 SER A O 1
ATOM 945 N N . PRO A 1 123 ? 5.187 10.506 -2.018 1.00 96.50 123 PRO A N 1
ATOM 946 C CA . PRO A 1 123 ? 5.730 11.408 -1.011 1.00 96.50 123 PRO A CA 1
ATOM 947 C C . PRO A 1 123 ? 7.229 11.666 -1.193 1.00 96.50 123 PRO A C 1
ATOM 949 O O . PRO A 1 123 ? 8.019 10.728 -1.258 1.00 96.50 123 PRO A O 1
ATOM 952 N N . ASP A 1 124 ? 7.633 12.936 -1.148 1.00 95.25 124 ASP A N 1
ATOM 953 C CA . ASP A 1 124 ? 9.050 13.316 -1.113 1.00 95.25 124 ASP A CA 1
ATOM 954 C C . ASP A 1 124 ? 9.749 12.819 0.163 1.00 95.25 124 ASP A C 1
ATOM 956 O O . ASP A 1 124 ? 9.114 12.576 1.201 1.00 95.25 124 ASP A O 1
ATOM 960 N N . TYR A 1 125 ? 11.085 12.754 0.134 1.00 95.62 125 TYR A N 1
ATOM 961 C CA . TYR A 1 125 ? 11.880 12.477 1.333 1.00 95.62 125 TYR A CA 1
ATOM 962 C C . TYR A 1 125 ? 11.456 13.360 2.500 1.00 95.62 125 TYR A C 1
ATOM 964 O O . TYR A 1 125 ? 11.235 14.554 2.323 1.00 95.62 125 TYR A O 1
ATOM 972 N N . SER A 1 126 ? 11.404 12.780 3.705 1.00 95.56 126 SER A N 1
ATOM 973 C CA . SER A 1 126 ? 10.999 13.424 4.972 1.00 95.56 126 SER A CA 1
ATOM 974 C C . SER A 1 126 ? 9.528 13.848 5.089 1.00 95.56 126 SER A C 1
ATOM 976 O O . SER A 1 126 ? 9.151 14.509 6.070 1.00 95.56 126 SER A O 1
ATOM 978 N N . SER A 1 127 ? 8.695 13.414 4.139 1.00 98.12 127 SER A N 1
ATOM 979 C CA . SER A 1 127 ? 7.245 13.500 4.269 1.00 98.12 127 SER A CA 1
ATOM 980 C C . SER A 1 127 ? 6.751 12.813 5.542 1.00 98.12 127 SER A C 1
ATOM 982 O O . SER A 1 127 ? 7.331 11.833 6.012 1.00 98.12 127 SER A O 1
ATOM 984 N N . ALA A 1 128 ? 5.656 13.320 6.101 1.00 98.25 128 ALA A N 1
ATOM 985 C CA . ALA A 1 128 ? 5.056 12.781 7.316 1.00 98.25 128 ALA A CA 1
ATOM 986 C C . ALA A 1 128 ? 3.537 12.953 7.306 1.00 98.25 128 ALA A C 1
ATOM 988 O O . ALA A 1 128 ? 3.029 13.991 6.885 1.00 98.25 128 ALA A O 1
ATOM 989 N N . VAL A 1 129 ? 2.819 11.964 7.836 1.00 98.38 129 VAL A N 1
ATOM 990 C CA . VAL A 1 129 ? 1.386 12.065 8.138 1.00 98.38 129 VAL A CA 1
ATOM 991 C C . VAL A 1 129 ? 1.214 12.020 9.650 1.00 98.38 129 VAL A C 1
ATOM 993 O O . VAL A 1 129 ? 1.798 11.169 10.319 1.00 98.38 129 VAL A O 1
ATOM 996 N N . MET A 1 130 ? 0.429 12.943 10.191 1.00 98.25 130 MET A N 1
ATOM 997 C CA . MET A 1 130 ? 0.156 13.058 11.620 1.00 98.25 130 MET A CA 1
ATOM 998 C C . MET A 1 130 ? -1.346 12.917 11.844 1.00 98.25 130 MET A C 1
ATOM 1000 O O . MET A 1 130 ? -2.137 13.643 11.244 1.00 98.25 130 MET A O 1
ATOM 1004 N N . LEU A 1 131 ? -1.727 11.968 12.698 1.00 97.81 131 LEU A N 1
ATOM 1005 C CA . LEU A 1 131 ? -3.092 11.813 13.194 1.00 97.81 131 LEU A CA 1
ATOM 1006 C C . LEU A 1 131 ? -3.135 12.350 14.620 1.00 97.81 131 LEU A C 1
ATOM 1008 O O . LEU A 1 131 ? -2.554 11.765 15.534 1.00 97.81 131 LEU A O 1
ATOM 1012 N N . GLU A 1 132 ? -3.802 13.481 14.793 1.00 97.75 132 GLU A N 1
ATOM 1013 C CA . GLU A 1 132 ? -3.887 14.202 16.056 1.00 97.75 132 GLU A CA 1
ATOM 1014 C C . GLU A 1 132 ? -5.260 13.964 16.692 1.00 97.75 132 GLU A C 1
ATOM 1016 O O . GLU A 1 132 ? -6.290 14.210 16.063 1.00 97.75 132 GLU A O 1
ATOM 1021 N N . LEU A 1 133 ? -5.282 13.498 17.944 1.00 96.81 133 LEU A N 1
ATOM 1022 C CA . LEU A 1 133 ? -6.510 13.322 18.720 1.00 96.81 133 LEU A CA 1
ATOM 1023 C C . LEU A 1 133 ? -6.733 14.537 19.627 1.00 96.81 133 LEU A C 1
ATOM 1025 O O . LEU A 1 133 ? -5.942 14.807 20.531 1.00 96.81 133 LEU A O 1
ATOM 1029 N N . PHE A 1 134 ? -7.842 15.234 19.416 1.00 95.69 134 PHE A N 1
ATOM 1030 C CA . PHE A 1 134 ? -8.280 16.376 20.208 1.00 95.69 134 PHE A CA 1
ATOM 1031 C C . PHE A 1 134 ? -9.435 15.991 21.127 1.00 95.69 134 PHE A C 1
ATOM 1033 O O . PHE A 1 134 ? -10.293 15.188 20.765 1.00 95.69 134 PHE A O 1
ATOM 1040 N N . SER A 1 135 ? -9.483 16.628 22.295 1.00 92.31 135 SER A N 1
ATOM 1041 C CA . SER A 1 135 ? -10.569 16.508 23.265 1.00 92.31 135 SER A CA 1
ATOM 1042 C C . SER A 1 135 ? -11.190 17.877 23.504 1.00 92.31 135 SER A C 1
ATOM 1044 O O . SER A 1 135 ? -10.479 18.830 23.812 1.00 92.31 135 SER A O 1
ATOM 1046 N N . SER A 1 136 ? -12.512 17.971 23.392 1.00 89.56 136 SER A N 1
ATOM 1047 C CA . SER A 1 136 ? -13.298 19.175 23.690 1.00 89.56 136 SER A CA 1
ATOM 1048 C C . SER A 1 136 ? -14.436 18.836 24.645 1.00 89.56 136 SER A C 1
ATOM 1050 O O . SER A 1 136 ? -14.951 17.725 24.617 1.00 89.56 136 SER A O 1
ATOM 1052 N N . VAL A 1 137 ? -14.841 19.777 25.499 1.00 89.44 137 VAL A N 1
ATOM 1053 C CA . VAL A 1 137 ? -16.005 19.597 26.379 1.00 89.44 137 VAL A CA 1
ATOM 1054 C C . VAL A 1 137 ? -17.167 20.402 25.814 1.00 89.44 137 VAL A C 1
ATOM 1056 O O . VAL A 1 137 ? -17.124 21.630 25.814 1.00 89.44 137 VAL A O 1
ATOM 1059 N N . ILE A 1 138 ? -18.205 19.715 25.343 1.00 84.75 138 ILE A N 1
ATOM 1060 C CA . ILE A 1 138 ? -19.408 20.319 24.763 1.00 84.75 138 ILE A CA 1
ATOM 1061 C C . ILE A 1 138 ? -20.607 19.854 25.587 1.00 84.75 138 ILE A C 1
ATOM 1063 O O . ILE A 1 138 ? -20.822 18.660 25.779 1.00 84.75 138 ILE A O 1
ATOM 1067 N N . ASN A 1 139 ? -21.381 20.798 26.131 1.00 87.50 139 ASN A N 1
ATOM 1068 C CA . ASN A 1 139 ? -22.556 20.507 26.967 1.00 87.50 139 ASN A CA 1
ATOM 1069 C C . ASN A 1 139 ? -22.269 19.529 28.130 1.00 87.50 139 ASN A C 1
ATOM 1071 O O . ASN A 1 139 ? -23.086 18.666 28.449 1.00 87.50 139 ASN A O 1
ATOM 1075 N N . GLY A 1 140 ? -21.085 19.636 28.743 1.00 85.75 140 GLY A N 1
ATOM 1076 C CA . GLY A 1 140 ? -20.656 18.772 29.850 1.00 85.75 140 GLY A CA 1
ATOM 1077 C C . GLY A 1 140 ? -20.228 17.357 29.442 1.00 85.75 140 GLY A C 1
ATOM 1078 O O . GLY A 1 140 ? -19.946 16.543 30.317 1.00 85.75 140 GLY A O 1
ATOM 1079 N N . LYS A 1 141 ? -20.159 17.055 28.140 1.00 85.62 141 LYS A N 1
ATOM 1080 C CA . LYS A 1 141 ? -19.653 15.787 27.605 1.00 85.62 141 LYS A CA 1
ATOM 1081 C C . LYS A 1 141 ? -18.312 16.000 26.916 1.00 85.62 141 LYS A C 1
ATOM 1083 O O . LYS A 1 141 ? -18.132 16.974 26.188 1.00 85.62 141 LYS A O 1
ATOM 1088 N N . THR A 1 142 ? -17.380 15.081 27.144 1.00 88.62 142 THR A N 1
ATOM 1089 C CA . THR A 1 142 ? -16.114 15.045 26.411 1.00 88.62 142 THR A CA 1
ATOM 1090 C C . THR A 1 142 ? -16.356 14.468 25.023 1.00 88.62 142 THR A C 1
ATOM 1092 O O . THR A 1 142 ? -16.794 13.327 24.895 1.00 88.62 142 THR A O 1
ATOM 1095 N N . GLU A 1 143 ? -16.050 15.247 23.995 1.00 91.38 143 GLU A N 1
ATOM 1096 C CA . GLU A 1 143 ? -16.075 14.837 22.598 1.00 91.38 143 GLU A CA 1
ATOM 1097 C C . GLU A 1 143 ? -14.649 14.752 22.056 1.00 91.38 143 GLU A C 1
ATOM 1099 O O . GLU A 1 143 ? -13.814 15.629 22.301 1.00 91.38 143 GLU A O 1
ATOM 1104 N N . LEU A 1 144 ? -14.376 13.679 21.315 1.00 94.50 144 LEU A N 1
ATOM 1105 C CA . LEU A 1 144 ? -13.080 13.428 20.700 1.00 94.50 144 LEU A CA 1
ATOM 1106 C C . LEU A 1 144 ? -13.153 13.638 19.193 1.00 94.50 144 LEU A C 1
ATOM 1108 O O . LEU A 1 144 ? -14.091 13.182 18.535 1.00 94.50 144 LEU A O 1
ATOM 1112 N N . SER A 1 145 ? -12.131 14.281 18.639 1.00 96.69 145 SER A N 1
ATOM 1113 C CA . SER A 1 145 ? -12.002 14.497 17.198 1.00 96.69 145 SER A CA 1
ATOM 1114 C C . SER A 1 145 ? -10.589 14.202 16.712 1.00 96.69 145 SER A C 1
ATOM 1116 O O . SER A 1 145 ? -9.620 14.354 17.449 1.00 96.69 145 SER A O 1
ATOM 1118 N N . VAL A 1 146 ? -10.490 13.748 15.469 1.00 98.12 146 VAL A N 1
ATOM 1119 C CA . VAL A 1 146 ? -9.254 13.389 14.784 1.00 98.12 146 VAL A CA 1
ATOM 1120 C C . VAL A 1 146 ? -8.985 14.427 13.708 1.00 98.12 146 VAL A C 1
ATOM 1122 O O . VAL A 1 146 ? -9.871 14.719 12.903 1.00 98.12 146 VAL A O 1
ATOM 1125 N N . ARG A 1 147 ? -7.761 14.947 13.677 1.00 98.31 147 ARG A N 1
ATOM 1126 C CA . ARG A 1 147 ? -7.252 15.793 12.596 1.00 98.31 147 ARG A CA 1
ATOM 1127 C C . ARG A 1 147 ? -6.124 15.066 11.879 1.00 98.31 147 ARG A C 1
ATOM 1129 O O . ARG A 1 147 ? -5.242 14.504 12.526 1.00 98.31 147 ARG A O 1
ATOM 1136 N N . VAL A 1 148 ? -6.160 15.070 10.549 1.00 98.62 148 VAL A N 1
ATOM 1137 C CA . VAL A 1 148 ? -5.113 14.475 9.711 1.00 98.62 148 VAL A CA 1
ATOM 1138 C C . VAL A 1 148 ? -4.295 15.601 9.097 1.00 98.62 148 VAL A C 1
ATOM 1140 O O . VAL A 1 148 ? -4.830 16.421 8.357 1.00 98.62 148 VAL A O 1
ATOM 1143 N N . MET A 1 149 ? -3.000 15.639 9.389 1.00 98.62 149 MET A N 1
ATOM 1144 C CA . MET A 1 149 ? -2.060 16.597 8.810 1.00 98.62 149 MET A CA 1
ATOM 1145 C C . MET A 1 149 ? -1.064 15.857 7.923 1.00 98.62 149 MET A C 1
ATOM 1147 O O . MET A 1 149 ? -0.519 14.831 8.325 1.00 98.62 149 MET A O 1
ATOM 1151 N N . TYR A 1 150 ? -0.793 16.386 6.735 1.00 98.62 150 TYR A N 1
ATOM 1152 C CA . TYR A 1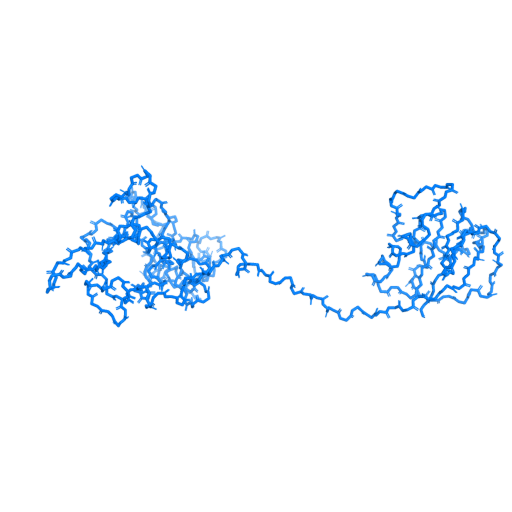 150 ? 0.197 15.842 5.815 1.00 98.62 150 TYR A CA 1
ATOM 1153 C C . TYR A 1 150 ? 1.264 16.878 5.494 1.00 98.62 150 TYR A C 1
ATOM 1155 O O . TYR A 1 150 ? 0.966 17.981 5.036 1.00 98.62 150 TYR A O 1
ATOM 1163 N N . ARG A 1 151 ? 2.519 16.506 5.725 1.00 98.25 151 ARG A N 1
ATOM 1164 C CA . ARG A 1 151 ? 3.695 17.246 5.292 1.00 98.25 151 ARG A CA 1
ATOM 1165 C C . ARG A 1 151 ? 4.295 16.548 4.078 1.00 98.25 151 ARG A C 1
ATOM 1167 O O . ARG A 1 151 ? 4.771 15.423 4.213 1.00 98.25 151 ARG A O 1
ATOM 1174 N N . PHE A 1 152 ? 4.282 17.216 2.927 1.00 97.12 152 PHE A N 1
ATOM 1175 C CA . PHE A 1 152 ? 4.954 16.751 1.712 1.00 97.12 152 PHE A CA 1
ATOM 1176 C C . PHE A 1 152 ? 6.394 17.274 1.710 1.00 97.12 152 PHE A C 1
ATOM 1178 O O . PHE A 1 152 ? 6.619 18.483 1.633 1.00 97.12 152 PHE A O 1
ATOM 1185 N N . GLY A 1 153 ? 7.362 16.377 1.857 1.00 95.50 153 GLY A N 1
ATOM 1186 C CA . GLY A 1 153 ? 8.769 16.718 1.999 1.00 95.50 153 GLY A CA 1
ATOM 1187 C C . GLY A 1 153 ? 9.045 17.603 3.220 1.00 95.50 153 GLY A C 1
ATOM 1188 O O . GLY A 1 153 ? 8.650 17.294 4.348 1.00 95.50 153 GLY A O 1
ATOM 1189 N N . GLN A 1 154 ? 9.704 18.735 2.969 1.00 93.19 154 GLN A N 1
ATOM 1190 C CA . GLN A 1 154 ? 10.046 19.764 3.961 1.00 93.19 154 GLN A CA 1
ATOM 1191 C C . GLN A 1 154 ? 9.078 20.963 3.950 1.00 93.19 154 GLN A C 1
ATOM 1193 O O . GLN A 1 154 ? 9.369 21.988 4.561 1.00 93.19 154 GLN A O 1
ATOM 1198 N N . ASN A 1 155 ? 7.941 20.864 3.254 1.00 96.06 155 ASN A N 1
ATOM 1199 C CA . ASN A 1 155 ? 6.946 21.939 3.215 1.00 96.06 155 ASN A CA 1
ATOM 1200 C C . ASN A 1 155 ? 6.218 22.096 4.561 1.00 96.06 155 ASN A C 1
ATOM 1202 O O . ASN A 1 155 ? 6.332 21.250 5.447 1.00 96.06 155 ASN A O 1
ATOM 1206 N N . GLU A 1 156 ? 5.416 23.150 4.707 1.00 97.19 156 GLU A N 1
ATOM 1207 C CA . GLU A 1 156 ? 4.509 23.274 5.851 1.00 97.19 156 GLU A CA 1
ATOM 1208 C C . GLU A 1 156 ? 3.414 22.187 5.813 1.00 97.19 156 GLU A C 1
ATOM 1210 O O . GLU A 1 156 ? 2.881 21.887 4.736 1.00 97.19 156 GLU A O 1
ATOM 1215 N N . PRO A 1 157 ? 3.046 21.579 6.958 1.00 97.69 157 PRO A N 1
ATOM 1216 C CA . PRO A 1 157 ? 1.960 20.608 7.004 1.00 97.69 157 PRO A CA 1
ATOM 1217 C C . PRO A 1 157 ? 0.609 21.215 6.610 1.00 97.69 157 PRO A C 1
ATOM 1219 O O . PRO A 1 157 ? 0.214 22.267 7.111 1.00 97.69 157 PRO A O 1
ATOM 1222 N N . ARG A 1 158 ? -0.156 20.496 5.783 1.00 97.75 158 ARG A N 1
ATOM 1223 C CA . ARG A 1 158 ? -1.531 20.850 5.402 1.00 97.75 158 ARG A CA 1
ATOM 1224 C C . ARG A 1 158 ? -2.546 19.891 6.010 1.00 97.75 158 ARG A C 1
ATOM 1226 O O . ARG A 1 158 ? -2.280 18.695 6.118 1.00 97.75 158 ARG A O 1
ATOM 1233 N N . ALA A 1 159 ? -3.720 20.402 6.367 1.00 98.31 159 ALA A N 1
ATOM 1234 C CA . ALA A 1 159 ? -4.823 19.564 6.823 1.00 98.31 159 ALA A CA 1
ATOM 1235 C C . ALA A 1 159 ? -5.414 18.757 5.657 1.00 98.31 159 ALA A C 1
ATOM 1237 O O . ALA A 1 159 ? -5.632 19.287 4.565 1.00 98.31 159 ALA A O 1
ATOM 1238 N N . LEU A 1 160 ? -5.693 17.479 5.904 1.00 98.50 160 LEU A N 1
ATOM 1239 C CA . LEU A 1 160 ? -6.438 16.598 5.013 1.00 98.50 160 LEU A CA 1
ATOM 1240 C C . LEU A 1 160 ? -7.803 16.303 5.632 1.00 98.50 160 LEU A C 1
ATOM 1242 O O . LEU A 1 160 ? -7.911 15.997 6.818 1.00 98.50 160 LEU A O 1
ATOM 1246 N N . THR A 1 161 ? -8.850 16.389 4.816 1.00 98.31 161 THR A N 1
ATOM 1247 C CA . THR A 1 161 ? -10.225 16.119 5.247 1.00 98.31 161 THR A CA 1
ATOM 1248 C C . THR A 1 161 ? -10.719 14.854 4.570 1.00 98.31 161 THR A C 1
ATOM 1250 O O . THR A 1 161 ? -10.774 14.793 3.344 1.00 98.31 161 THR A O 1
ATOM 1253 N N . LEU A 1 162 ? -11.087 13.854 5.373 1.00 98.12 162 LEU A N 1
ATOM 1254 C CA . LEU A 1 162 ? -11.696 12.629 4.862 1.00 98.12 162 LEU A CA 1
ATOM 1255 C C . LEU A 1 162 ? -13.016 12.959 4.146 1.00 98.12 162 LEU A C 1
ATOM 1257 O O . LEU A 1 162 ? -13.798 13.768 4.669 1.00 98.12 162 LEU A O 1
ATOM 1261 N N . PRO A 1 163 ? -13.321 12.303 3.012 1.00 97.88 163 PRO A N 1
ATOM 1262 C CA . PRO A 1 163 ? -14.621 12.422 2.368 1.00 97.88 163 PRO A CA 1
ATOM 1263 C C . PRO A 1 163 ? -15.765 12.184 3.360 1.00 97.88 163 PRO A C 1
ATOM 1265 O O . PRO A 1 163 ? -15.791 11.205 4.102 1.00 97.88 163 PRO A O 1
ATOM 1268 N N . GLY A 1 164 ? -16.714 13.119 3.403 1.00 97.38 164 GLY A N 1
ATOM 1269 C CA . GLY A 1 164 ? -17.848 13.052 4.323 1.00 97.38 164 GLY A CA 1
ATOM 1270 C C . GLY A 1 164 ? -17.549 13.480 5.764 1.00 97.38 164 GLY A C 1
ATOM 1271 O O . GLY A 1 164 ? -18.449 13.363 6.597 1.00 97.38 164 GLY A O 1
ATOM 1272 N N . CYS A 1 165 ? -16.361 14.007 6.084 1.00 97.75 165 CYS A N 1
ATOM 1273 C CA . CYS A 1 165 ? -16.038 14.569 7.400 1.00 97.75 165 CYS A CA 1
ATOM 1274 C C . CYS A 1 165 ? -15.601 16.047 7.355 1.00 97.75 165 CYS A C 1
ATOM 1276 O O . CYS A 1 165 ? -15.642 16.692 6.313 1.00 97.75 165 CYS A O 1
ATOM 1278 N N . SER A 1 166 ? -15.251 16.593 8.520 1.00 96.94 166 SER A N 1
ATOM 1279 C CA . SER A 1 166 ? -14.635 17.913 8.714 1.00 96.94 166 SER A CA 1
ATOM 1280 C C . SER A 1 166 ? -13.161 17.758 9.094 1.00 96.94 166 SER A C 1
ATOM 1282 O O . SER A 1 166 ? -12.744 16.664 9.469 1.00 96.94 166 SER A O 1
ATOM 1284 N N . GLU A 1 167 ? -12.392 18.850 9.049 1.00 97.12 167 GLU A N 1
ATOM 1285 C CA . GLU A 1 167 ? -10.980 18.873 9.473 1.00 97.12 167 GLU A CA 1
ATOM 1286 C C . GLU A 1 167 ? -10.778 18.274 10.875 1.00 97.12 167 GLU A C 1
ATOM 1288 O O . GLU A 1 167 ? -9.893 17.450 11.077 1.00 97.12 167 GLU A O 1
ATOM 1293 N N . PHE A 1 168 ? -11.646 18.639 11.822 1.00 97.56 168 PHE A N 1
ATOM 1294 C CA . PHE A 1 168 ? -11.779 17.965 13.112 1.00 97.56 168 PHE A CA 1
ATOM 1295 C C . PHE A 1 168 ? -12.898 16.932 12.999 1.00 97.56 168 PHE A C 1
ATOM 1297 O O . PHE A 1 168 ? -14.076 17.249 13.174 1.00 97.56 168 PHE A O 1
ATOM 1304 N N . CYS A 1 169 ? -12.547 15.706 12.626 1.00 98.06 169 CYS A N 1
ATOM 1305 C CA . CYS A 1 169 ? -13.505 14.638 12.373 1.00 98.06 169 CYS A CA 1
ATOM 1306 C C . CYS A 1 169 ? -13.857 13.917 13.683 1.00 98.06 169 CYS A C 1
ATOM 1308 O O . CYS A 1 169 ? -12.946 13.375 14.306 1.00 98.06 169 CYS A O 1
ATOM 1310 N N . PRO A 1 170 ? -15.126 13.854 14.134 1.00 96.81 170 PRO A N 1
ATOM 1311 C CA . PRO A 1 170 ? -15.473 13.123 15.357 1.00 96.81 170 PRO A CA 1
ATOM 1312 C C . PRO A 1 170 ? -14.949 11.683 15.314 1.00 96.81 170 PRO A C 1
ATOM 1314 O O . PRO A 1 170 ? -15.138 11.009 14.300 1.00 96.81 170 PRO A O 1
ATOM 1317 N N . LEU A 1 171 ? -14.314 11.197 16.387 1.00 96.25 171 LEU A N 1
ATOM 1318 C CA . LEU A 1 171 ? -13.623 9.895 16.393 1.00 96.25 171 LEU A CA 1
ATOM 1319 C C . LEU A 1 171 ? -14.544 8.735 15.972 1.00 96.25 171 LEU A C 1
ATOM 1321 O O . LEU A 1 171 ? -14.144 7.872 15.187 1.00 96.25 171 LEU A O 1
ATOM 1325 N N . ASP A 1 172 ? -15.802 8.749 16.416 1.00 95.56 172 ASP A N 1
ATOM 1326 C CA . ASP A 1 172 ? -16.805 7.749 16.027 1.00 95.56 172 ASP A CA 1
ATOM 1327 C C . ASP A 1 172 ? -17.120 7.794 14.530 1.00 95.56 172 ASP A C 1
ATOM 1329 O O . ASP A 1 172 ? -17.319 6.762 13.888 1.00 95.56 172 ASP A O 1
ATOM 1333 N N . LYS A 1 173 ? -17.162 8.999 13.953 1.00 97.94 173 LYS A N 1
ATOM 1334 C CA . LYS A 1 173 ? -17.407 9.196 12.525 1.00 97.94 173 LYS A CA 1
ATOM 1335 C C . LYS A 1 173 ? -16.183 8.799 11.704 1.00 97.94 173 LYS A C 1
ATOM 1337 O O . LYS A 1 173 ? -16.346 8.101 10.711 1.00 97.94 173 LYS A O 1
ATOM 1342 N N . PHE A 1 174 ? -14.981 9.163 12.151 1.00 98.31 174 PHE A N 1
ATOM 1343 C CA . PHE A 1 174 ? -13.716 8.731 11.553 1.00 98.31 174 PHE A CA 1
ATOM 1344 C C . PHE A 1 174 ? -13.623 7.200 11.505 1.00 98.31 174 PHE A C 1
ATOM 1346 O O . PHE A 1 174 ? -13.338 6.626 10.458 1.00 98.31 174 PHE A O 1
ATOM 1353 N N . THR A 1 175 ? -13.957 6.535 12.617 1.00 97.81 175 THR A N 1
ATOM 1354 C CA . THR A 1 175 ? -13.974 5.067 12.718 1.00 97.81 175 THR A CA 1
ATOM 1355 C C . THR A 1 175 ? -14.976 4.445 11.743 1.00 97.81 175 THR A C 1
ATOM 1357 O O . THR A 1 175 ? -14.651 3.474 11.073 1.00 97.81 175 THR A O 1
ATOM 1360 N N . LYS A 1 176 ? -16.183 5.013 11.615 1.00 98.38 176 LYS A N 1
ATOM 1361 C CA . LYS A 1 176 ? -17.197 4.521 10.664 1.00 98.38 176 LYS A CA 1
ATOM 1362 C C . LYS A 1 176 ? -16.775 4.704 9.206 1.00 98.38 176 LYS A C 1
ATOM 1364 O O . LYS A 1 176 ? -16.955 3.791 8.416 1.00 98.38 176 LYS A O 1
ATOM 1369 N N . LEU A 1 177 ? -16.210 5.861 8.858 1.00 98.50 177 LEU A N 1
ATOM 1370 C CA . LEU A 1 177 ? -15.773 6.167 7.489 1.00 98.50 177 LEU A CA 1
ATOM 1371 C C . LEU A 1 177 ? -14.590 5.305 7.028 1.00 98.50 177 LEU A C 1
ATOM 1373 O O . LEU A 1 177 ? -14.388 5.143 5.831 1.00 98.50 177 LEU A O 1
ATOM 1377 N N . THR A 1 178 ? -13.812 4.766 7.967 1.00 98.31 178 THR A N 1
ATOM 1378 C CA . THR A 1 178 ? -12.632 3.937 7.683 1.00 98.31 178 THR A CA 1
ATOM 1379 C C . THR A 1 178 ? -12.866 2.446 7.928 1.00 98.31 178 THR A C 1
ATOM 1381 O O . THR A 1 178 ? -11.965 1.649 7.689 1.00 98.31 178 THR A O 1
ATOM 1384 N N . ALA A 1 179 ? -14.061 2.038 8.363 1.00 97.88 179 ALA A N 1
ATOM 1385 C CA . ALA A 1 179 ? -14.342 0.652 8.737 1.00 97.88 179 ALA A CA 1
ATOM 1386 C C . ALA A 1 179 ? -14.092 -0.338 7.584 1.00 97.88 179 ALA A C 1
ATOM 1388 O O . ALA A 1 179 ? -13.459 -1.371 7.788 1.00 97.88 179 ALA A O 1
ATOM 1389 N N . ASP A 1 180 ? -14.510 0.014 6.366 1.00 97.44 180 ASP A N 1
ATOM 1390 C CA . ASP A 1 180 ? -14.427 -0.879 5.202 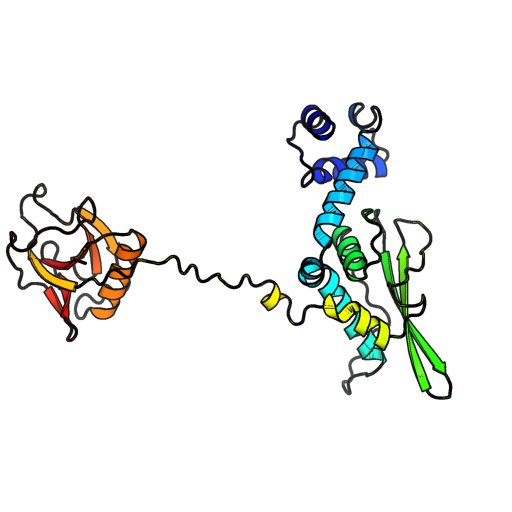1.00 97.44 180 ASP A CA 1
ATOM 1391 C C . ASP A 1 180 ? -12.985 -1.159 4.759 1.00 97.44 180 ASP A C 1
ATOM 1393 O O . ASP A 1 180 ? -12.706 -2.206 4.172 1.00 97.44 180 ASP A O 1
ATOM 1397 N N . VAL A 1 181 ? -12.050 -0.252 5.061 1.00 98.00 181 VAL A N 1
ATOM 1398 C CA . VAL A 1 181 ? -10.631 -0.420 4.716 1.00 98.00 181 VAL A CA 1
ATOM 1399 C C . VAL A 1 181 ? -9.831 -1.095 5.823 1.00 98.00 181 VAL A C 1
ATOM 1401 O O . VAL A 1 181 ? -8.674 -1.416 5.593 1.00 98.00 181 VAL A O 1
ATOM 1404 N N . ILE A 1 182 ? -10.391 -1.317 7.014 1.00 98.00 182 ILE A N 1
ATOM 1405 C CA . ILE A 1 182 ? -9.658 -1.945 8.117 1.00 98.00 182 ILE A CA 1
ATOM 1406 C C . ILE A 1 182 ? -9.878 -3.464 8.064 1.00 98.00 182 ILE A C 1
ATOM 1408 O O . ILE A 1 182 ? -11.027 -3.915 8.120 1.00 98.00 182 ILE A O 1
ATOM 1412 N N . PRO A 1 183 ? -8.804 -4.265 7.962 1.00 96.06 183 PRO A N 1
ATOM 1413 C CA . PRO A 1 183 ? -8.902 -5.717 7.997 1.00 96.06 183 PRO A CA 1
ATOM 1414 C C . PRO A 1 183 ? -9.291 -6.198 9.401 1.00 96.06 183 PRO A C 1
ATOM 1416 O O . PRO A 1 183 ? -8.797 -5.679 10.403 1.00 96.06 183 PRO A O 1
ATOM 1419 N N . GLU A 1 184 ? -10.135 -7.224 9.484 1.00 92.69 184 GLU A N 1
ATOM 1420 C CA . GLU A 1 184 ? -10.407 -7.915 10.751 1.00 92.69 184 GLU A CA 1
ATOM 1421 C C . GLU A 1 184 ? -9.206 -8.773 11.154 1.00 92.69 184 GLU A C 1
ATOM 1423 O O . GLU A 1 184 ? -8.824 -8.845 12.324 1.00 92.69 184 GLU A O 1
ATOM 1428 N N . ASN A 1 185 ? -8.599 -9.437 10.168 1.00 91.00 185 ASN A N 1
ATOM 1429 C CA . ASN A 1 185 ? -7.404 -10.239 10.355 1.00 91.00 185 ASN A CA 1
ATOM 1430 C C . ASN A 1 185 ? -6.605 -10.282 9.051 1.00 91.00 185 ASN A C 1
ATOM 1432 O O . ASN A 1 185 ? -6.942 -11.027 8.134 1.00 91.00 185 ASN A O 1
ATOM 1436 N N . VAL A 1 186 ? -5.512 -9.515 9.007 1.00 89.69 186 VAL A N 1
ATOM 1437 C CA . VAL A 1 186 ? -4.636 -9.426 7.828 1.00 89.69 186 VAL A CA 1
ATOM 1438 C C . VAL A 1 186 ? -4.134 -10.798 7.393 1.00 89.69 186 VAL A C 1
ATO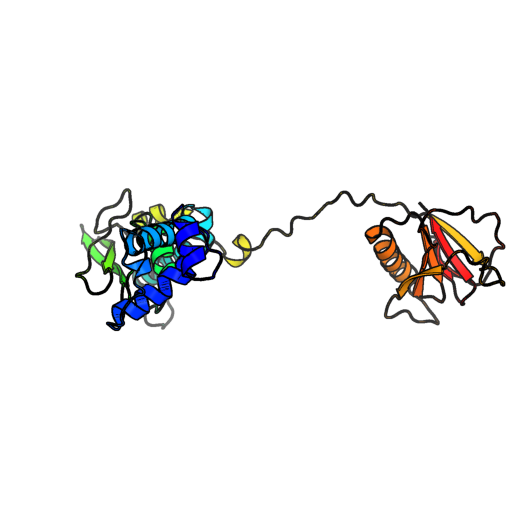M 1440 O O . VAL A 1 186 ? -4.125 -11.072 6.206 1.00 89.69 186 VAL A O 1
ATOM 1443 N N . GLU A 1 187 ? -3.743 -11.684 8.312 1.00 88.12 187 GLU A N 1
ATOM 1444 C CA . GLU A 1 187 ? -3.208 -13.004 7.944 1.00 88.12 187 GLU A CA 1
ATOM 1445 C C . GLU A 1 187 ? -4.260 -13.883 7.263 1.00 88.12 187 GLU A C 1
ATOM 1447 O O . GLU A 1 187 ? -3.953 -14.555 6.282 1.00 88.12 187 GLU A O 1
ATOM 1452 N N . LYS A 1 188 ? -5.503 -13.864 7.756 1.00 89.00 188 LYS A N 1
ATOM 1453 C CA . LYS A 1 188 ? -6.614 -14.612 7.153 1.00 89.00 188 LYS A CA 1
ATOM 1454 C C . LYS A 1 188 ? -7.072 -14.004 5.834 1.00 89.00 188 LYS A C 1
ATOM 1456 O O . LYS A 1 188 ? -7.419 -14.753 4.936 1.00 89.00 188 LYS A O 1
ATOM 1461 N N . GLU A 1 189 ? -7.084 -12.680 5.724 1.00 89.69 189 GLU A N 1
ATOM 1462 C CA . GLU A 1 189 ? -7.489 -11.984 4.497 1.00 89.69 189 GLU A CA 1
ATOM 1463 C C . GLU A 1 189 ? -6.392 -12.018 3.418 1.00 89.69 189 GLU A C 1
ATOM 1465 O O . GLU A 1 189 ? -6.701 -12.037 2.233 1.00 89.69 189 GLU A O 1
ATOM 1470 N N . CYS A 1 190 ? -5.114 -12.077 3.813 1.00 86.12 190 CYS A N 1
ATOM 1471 C CA . CYS A 1 190 ? -3.976 -12.318 2.918 1.00 86.12 190 CYS A CA 1
ATOM 1472 C C . CYS A 1 190 ? -3.793 -13.793 2.577 1.00 86.12 190 CYS A C 1
ATOM 1474 O O . CYS A 1 190 ? -3.045 -14.108 1.646 1.00 86.12 190 CYS A O 1
ATOM 1476 N N . ALA A 1 191 ? -4.391 -14.706 3.349 1.00 82.31 191 ALA A N 1
ATOM 1477 C CA . ALA A 1 191 ? -4.401 -16.095 2.961 1.00 82.31 191 ALA A CA 1
ATOM 1478 C C . ALA A 1 191 ? -5.120 -16.138 1.621 1.00 82.31 191 ALA A C 1
ATOM 1480 O O . ALA A 1 191 ? -6.324 -15.904 1.533 1.00 82.31 191 ALA A O 1
ATOM 1481 N N . LEU A 1 192 ? -4.366 -16.472 0.573 1.00 69.69 192 LEU A N 1
ATOM 1482 C CA . LEU A 1 192 ? -4.968 -17.167 -0.541 1.00 69.69 192 LEU A CA 1
ATOM 1483 C C . LEU A 1 192 ? -5.739 -18.282 0.156 1.00 69.69 192 LEU A C 1
ATOM 1485 O O . LEU A 1 192 ? -5.111 -19.125 0.812 1.00 69.69 192 LEU A O 1
ATOM 1489 N N . GLU A 1 193 ? -7.077 -18.277 0.086 1.00 60.00 193 GLU A N 1
ATOM 1490 C CA . GLU A 1 193 ? -7.760 -19.556 0.157 1.00 60.00 193 GLU A CA 1
ATOM 1491 C C . GLU A 1 193 ? -6.890 -20.422 -0.735 1.00 60.00 193 GLU A C 1
ATOM 1493 O O . GLU A 1 193 ? -6.614 -20.036 -1.877 1.00 60.00 193 GLU A O 1
ATOM 1498 N N . GLN A 1 194 ? -6.285 -21.481 -0.187 1.00 50.28 194 GLN A N 1
ATOM 1499 C CA . GLN A 1 194 ? -5.774 -22.497 -1.073 1.00 50.28 194 GLN A CA 1
ATOM 1500 C C . GLN A 1 194 ? -7.010 -22.810 -1.880 1.00 50.28 194 GLN A C 1
ATOM 1502 O O . GLN A 1 194 ? -7.933 -23.437 -1.354 1.00 50.28 194 GLN A O 1
ATOM 1507 N N . GLU A 1 195 ? -7.076 -22.271 -3.098 1.00 46.69 195 GLU A N 1
ATOM 1508 C CA . GLU A 1 195 ? -7.947 -22.772 -4.109 1.00 46.69 195 GLU A CA 1
ATOM 1509 C C . GLU A 1 195 ? -7.637 -24.243 -3.996 1.00 46.69 195 GLU A C 1
ATOM 1511 O O . GLU A 1 195 ? -6.529 -24.711 -4.288 1.00 46.69 195 GLU A O 1
ATOM 1516 N N . LYS A 1 196 ? -8.597 -24.971 -3.431 1.00 46.16 196 LYS A N 1
ATOM 1517 C CA . LYS A 1 196 ? -8.755 -26.358 -3.739 1.00 46.16 196 LYS A CA 1
ATOM 1518 C C . LYS A 1 196 ? -8.799 -26.304 -5.250 1.00 46.16 196 LYS A C 1
ATOM 1520 O O . LYS A 1 196 ? -9.852 -26.085 -5.842 1.00 46.16 196 LYS A O 1
ATOM 1525 N N . ARG A 1 197 ? -7.639 -26.489 -5.878 1.00 46.06 197 ARG A N 1
ATOM 1526 C CA . ARG A 1 197 ? -7.515 -27.131 -7.163 1.00 46.06 197 ARG A CA 1
ATOM 1527 C C . ARG A 1 197 ? -8.117 -28.513 -6.938 1.00 46.06 197 ARG A C 1
ATOM 1529 O O . ARG A 1 197 ? -7.438 -29.526 -6.949 1.00 46.06 197 ARG A O 1
ATOM 1536 N N . CYS A 1 198 ? -9.438 -28.555 -6.814 1.00 51.06 198 CYS A N 1
ATOM 1537 C CA . CYS A 1 198 ? -10.220 -29.490 -7.568 1.00 51.06 198 CYS A CA 1
ATOM 1538 C C . CYS A 1 198 ? -9.984 -29.126 -9.042 1.00 51.06 198 CYS A C 1
ATOM 1540 O O . CYS A 1 198 ? -10.878 -28.678 -9.750 1.00 51.06 198 CYS A O 1
ATOM 1542 N N . THR A 1 199 ? -8.765 -29.361 -9.543 1.00 51.47 199 THR A N 1
ATOM 1543 C CA . THR A 1 199 ? -8.693 -30.075 -10.806 1.00 51.47 199 THR A CA 1
ATOM 1544 C C . THR A 1 199 ? -9.562 -31.298 -10.587 1.00 51.47 199 THR A C 1
ATOM 1546 O O . THR A 1 199 ? -9.442 -31.949 -9.548 1.00 51.47 199 THR A O 1
ATOM 1549 N N . CYS A 1 200 ? -10.481 -31.578 -11.503 1.00 54.75 200 CYS A N 1
ATOM 1550 C CA . CYS A 1 200 ? -11.067 -32.903 -11.561 1.00 54.75 200 CYS A CA 1
ATOM 1551 C C . CYS A 1 200 ? -9.891 -33.868 -11.766 1.00 54.75 200 CYS A C 1
ATOM 1553 O O . CYS A 1 200 ? -9.510 -34.146 -12.900 1.00 54.75 200 CYS A O 1
ATOM 1555 N N . VAL A 1 201 ? -9.252 -34.315 -10.679 1.00 50.88 201 VAL A N 1
ATOM 1556 C CA . VAL A 1 201 ? -8.464 -35.532 -10.693 1.00 50.88 201 VAL A CA 1
ATOM 1557 C C . VAL A 1 201 ? -9.524 -36.543 -11.042 1.00 50.88 201 VAL A C 1
ATOM 1559 O O . VAL A 1 201 ? -10.498 -36.717 -10.304 1.00 50.88 201 VAL A O 1
ATOM 1562 N N . LYS A 1 202 ? -9.431 -37.087 -12.251 1.00 55.88 202 LYS A N 1
ATOM 1563 C CA . LYS A 1 202 ? -10.225 -38.245 -12.615 1.00 55.88 202 LYS A CA 1
ATOM 1564 C C . LYS A 1 202 ? -9.933 -39.233 -11.490 1.00 55.88 202 LYS A C 1
ATOM 1566 O O . LYS A 1 202 ? -8.789 -39.645 -11.361 1.00 55.88 202 LYS A O 1
ATOM 1571 N N . VAL A 1 203 ? -10.889 -39.468 -10.592 1.00 60.59 203 VAL A N 1
ATOM 1572 C CA . VAL A 1 203 ? -10.687 -40.431 -9.511 1.00 60.59 203 VAL A CA 1
ATOM 1573 C C . VAL A 1 203 ? -10.609 -41.761 -10.227 1.00 60.59 203 VAL A C 1
ATOM 1575 O O . VAL A 1 203 ? -11.608 -42.258 -10.747 1.00 60.59 203 VAL A O 1
ATOM 1578 N N . ILE A 1 204 ? -9.386 -42.245 -10.383 1.00 72.38 204 ILE A N 1
ATOM 1579 C CA . ILE A 1 204 ? -9.117 -43.496 -11.053 1.00 72.38 204 ILE A CA 1
ATOM 1580 C C . ILE A 1 204 ? -9.395 -44.573 -10.003 1.00 72.38 204 ILE A C 1
ATOM 1582 O O . ILE A 1 204 ? -8.676 -44.704 -9.010 1.00 72.38 204 ILE A O 1
ATOM 1586 N N . ASP A 1 205 ? -10.503 -45.292 -10.176 1.00 85.00 205 ASP A N 1
ATOM 1587 C CA . ASP A 1 205 ? -10.883 -46.383 -9.280 1.00 85.00 205 ASP A CA 1
ATOM 1588 C C . ASP A 1 205 ? -10.036 -47.621 -9.588 1.00 85.00 205 ASP A C 1
ATOM 1590 O O . ASP A 1 205 ? -10.428 -48.507 -10.342 1.00 85.00 205 ASP A O 1
ATOM 1594 N N . TYR A 1 206 ? -8.820 -47.632 -9.047 1.00 89.94 206 TYR A N 1
ATOM 1595 C CA . TYR A 1 206 ? -7.890 -48.744 -9.168 1.00 89.94 206 TYR A CA 1
ATOM 1596 C C . TYR A 1 206 ? -8.407 -49.985 -8.442 1.00 89.94 206 TYR A C 1
ATOM 1598 O O . TYR A 1 206 ? -8.467 -50.017 -7.211 1.00 89.94 206 TYR A O 1
ATOM 1606 N N . LYS A 1 207 ? -8.694 -51.040 -9.200 1.00 92.00 207 LYS A N 1
ATOM 1607 C CA . LYS A 1 207 ? -9.103 -52.344 -8.683 1.00 92.00 207 LYS A CA 1
ATOM 1608 C C . LYS A 1 207 ? -7.898 -53.271 -8.542 1.00 92.00 207 LYS A C 1
ATOM 1610 O O . LYS A 1 207 ? -6.994 -53.228 -9.380 1.00 92.00 207 LYS A O 1
ATOM 1615 N N . PRO A 1 208 ? -7.857 -54.112 -7.496 1.00 93.56 208 PRO A N 1
ATOM 1616 C CA . PRO A 1 208 ? -6.818 -55.119 -7.356 1.00 93.56 208 PRO A CA 1
ATOM 1617 C C . PRO A 1 208 ? -6.993 -56.204 -8.428 1.00 93.56 208 PRO A C 1
ATOM 1619 O O . PRO A 1 208 ? -7.984 -56.928 -8.444 1.00 93.56 208 PRO A O 1
ATOM 1622 N N . GLU A 1 209 ? -6.000 -56.342 -9.302 1.00 92.56 209 GLU A N 1
ATOM 1623 C CA . GLU A 1 209 ? -5.939 -57.399 -10.324 1.00 92.56 209 GLU A CA 1
ATOM 1624 C C . GLU A 1 209 ? -5.301 -58.686 -9.777 1.00 92.56 209 GLU A C 1
ATOM 1626 O O . GLU A 1 209 ? -5.441 -59.767 -10.353 1.00 92.56 209 GLU A O 1
ATOM 1631 N N . GLY A 1 210 ? -4.561 -58.571 -8.669 1.00 92.50 210 GLY A N 1
ATOM 1632 C CA . GLY A 1 210 ? -3.939 -59.685 -7.959 1.00 92.50 210 GLY A CA 1
ATOM 1633 C C . GLY A 1 210 ? -2.417 -59.769 -8.104 1.00 92.50 210 GLY A C 1
ATOM 1634 O O . GLY A 1 210 ? -1.729 -58.826 -8.506 1.00 92.50 210 GLY A O 1
ATOM 1635 N N . CYS A 1 211 ? -1.868 -60.921 -7.715 1.00 93.88 211 CYS A N 1
ATOM 1636 C CA . CYS A 1 211 ? -0.428 -61.140 -7.591 1.00 93.88 211 CYS A CA 1
ATOM 1637 C C . CYS A 1 211 ? 0.166 -61.860 -8.814 1.00 93.88 211 CYS A C 1
ATOM 1639 O O . CYS A 1 211 ? -0.089 -63.046 -9.041 1.00 93.88 211 CYS A O 1
ATOM 1641 N N . TYR A 1 212 ? 1.061 -61.190 -9.545 1.00 92.31 212 TYR A N 1
ATOM 1642 C CA . TYR A 1 212 ? 1.655 -61.704 -10.787 1.00 92.31 212 TYR A CA 1
ATOM 1643 C C . TYR A 1 212 ? 3.177 -61.822 -10.722 1.00 92.31 212 TYR A C 1
ATOM 1645 O O . TYR A 1 212 ? 3.865 -61.103 -9.985 1.00 92.31 212 TYR A O 1
ATOM 1653 N N . LYS A 1 213 ? 3.719 -62.759 -11.508 1.00 89.44 213 LYS A N 1
ATOM 1654 C CA . LYS A 1 213 ? 5.161 -62.950 -11.669 1.00 89.44 213 LYS A CA 1
ATOM 1655 C C . LYS A 1 213 ? 5.706 -62.099 -12.806 1.00 89.44 213 LYS A C 1
ATOM 1657 O O . LYS A 1 213 ? 5.218 -62.146 -13.929 1.00 89.44 213 LYS A O 1
ATOM 1662 N N . GLU A 1 214 ? 6.807 -61.409 -12.539 1.00 83.44 214 GLU A N 1
ATOM 1663 C CA . GLU A 1 214 ? 7.582 -60.765 -13.596 1.00 83.44 214 GLU A CA 1
ATOM 1664 C C . GLU A 1 214 ? 8.354 -61.805 -14.426 1.00 83.44 214 GLU A C 1
ATOM 1666 O O . GLU A 1 214 ? 8.964 -62.737 -13.882 1.00 83.44 214 GLU A O 1
ATOM 1671 N N . GLN A 1 215 ? 8.394 -61.617 -15.745 1.00 81.31 215 GLN A N 1
ATOM 1672 C CA . GLN A 1 215 ? 9.088 -62.525 -16.659 1.00 81.31 215 GLN A CA 1
ATOM 1673 C C . GLN A 1 215 ? 10.616 -62.517 -16.450 1.00 81.31 215 GLN A C 1
ATOM 1675 O O . GLN A 1 215 ? 11.237 -61.493 -16.139 1.00 81.31 215 GLN A O 1
ATOM 1680 N N . ARG A 1 216 ? 11.260 -63.686 -16.625 1.00 74.00 216 ARG A N 1
ATOM 1681 C CA . ARG A 1 216 ? 12.716 -63.843 -16.407 1.00 74.00 216 ARG A CA 1
ATOM 1682 C C . ARG A 1 216 ? 13.561 -62.985 -17.362 1.00 74.00 216 ARG A C 1
ATOM 1684 O O . ARG A 1 216 ? 14.452 -62.290 -16.858 1.00 74.00 216 ARG A O 1
ATOM 1691 N N . PRO A 1 217 ? 13.332 -63.001 -18.692 1.00 82.00 217 PRO A N 1
ATOM 1692 C CA . PRO A 1 217 ? 14.077 -62.144 -19.609 1.00 82.00 217 PRO A CA 1
ATOM 1693 C C . PRO A 1 217 ? 13.760 -60.673 -19.334 1.00 82.00 217 PRO A C 1
ATOM 1695 O O . PRO A 1 217 ? 12.593 -60.293 -19.275 1.00 82.00 217 PRO A O 1
ATOM 1698 N N . LYS A 1 218 ? 14.791 -59.832 -19.186 1.00 74.62 218 LYS A N 1
ATOM 1699 C CA . LYS A 1 218 ? 14.627 -58.402 -18.859 1.00 74.62 218 LYS A CA 1
ATOM 1700 C C . LYS A 1 218 ? 13.776 -57.664 -19.903 1.00 74.62 218 LYS A C 1
ATOM 1702 O O . LYS A 1 218 ? 13.018 -56.778 -19.538 1.00 74.62 218 LYS A O 1
ATOM 1707 N N . GLN A 1 219 ? 13.875 -58.070 -21.167 1.00 77.94 219 GLN A N 1
ATOM 1708 C CA . GLN A 1 219 ? 13.142 -57.510 -22.305 1.00 77.94 219 GLN A CA 1
ATOM 1709 C C . GLN A 1 219 ? 11.643 -57.842 -22.287 1.00 77.94 219 GLN A C 1
ATOM 1711 O O . GLN A 1 219 ? 10.880 -57.212 -23.005 1.00 77.94 219 GLN A O 1
ATOM 1716 N N . LYS A 1 220 ? 11.217 -58.833 -21.492 1.00 79.00 220 LYS A N 1
ATOM 1717 C CA . LYS A 1 220 ? 9.810 -59.244 -21.367 1.00 79.00 220 LYS A CA 1
ATOM 1718 C C . LYS A 1 220 ? 9.132 -58.690 -20.109 1.00 79.00 220 LYS A C 1
ATOM 1720 O O . LYS A 1 220 ? 8.026 -59.118 -19.792 1.00 79.00 220 LYS A O 1
ATOM 1725 N N . ARG A 1 221 ? 9.806 -57.807 -19.363 1.00 84.44 221 ARG A N 1
ATOM 1726 C CA . ARG A 1 221 ? 9.268 -57.236 -18.123 1.00 84.44 221 ARG A CA 1
ATOM 1727 C C . ARG A 1 221 ? 8.262 -56.142 -18.426 1.00 84.44 221 ARG A C 1
ATOM 1729 O O . ARG A 1 221 ? 8.529 -55.309 -19.285 1.00 84.44 221 ARG A O 1
ATOM 1736 N N . ILE A 1 222 ? 7.159 -56.133 -17.687 1.00 85.81 222 ILE A N 1
ATOM 1737 C CA . ILE A 1 222 ? 6.126 -55.101 -17.817 1.00 85.81 222 ILE A CA 1
ATOM 1738 C C . ILE A 1 222 ? 6.501 -53.898 -16.963 1.00 85.81 222 ILE A C 1
ATOM 1740 O O . ILE A 1 222 ? 6.489 -52.774 -17.448 1.00 85.81 222 ILE A O 1
ATOM 1744 N N . PHE A 1 223 ? 6.883 -54.131 -15.704 1.00 89.56 223 PHE A N 1
ATOM 1745 C CA . PHE A 1 223 ? 7.072 -53.075 -14.714 1.00 89.56 223 PHE A CA 1
ATOM 1746 C C . PHE A 1 223 ? 8.469 -52.459 -14.819 1.00 89.56 223 PHE A C 1
ATOM 1748 O O . PHE A 1 223 ? 9.359 -52.695 -13.994 1.00 89.56 223 PHE A O 1
ATOM 1755 N N . THR A 1 224 ? 8.697 -51.706 -15.894 1.00 88.94 224 THR A N 1
ATOM 1756 C CA . THR A 1 224 ? 9.999 -51.104 -16.206 1.00 88.94 224 THR A CA 1
ATOM 1757 C C . THR A 1 224 ? 10.189 -49.721 -15.595 1.00 88.94 224 THR A C 1
ATOM 1759 O O . THR A 1 224 ? 11.337 -49.313 -15.404 1.00 88.94 224 THR A O 1
ATOM 1762 N N . LYS A 1 225 ? 9.103 -49.007 -15.263 1.00 92.81 225 LYS A N 1
ATOM 1763 C CA . LYS A 1 225 ? 9.148 -47.667 -14.664 1.00 92.81 225 LYS A CA 1
ATOM 1764 C C . LYS A 1 225 ? 8.950 -47.748 -13.151 1.00 92.81 225 LYS A C 1
ATOM 1766 O O . LYS A 1 225 ? 8.116 -48.499 -12.661 1.00 92.81 225 LYS A O 1
ATOM 1771 N N . THR A 1 226 ? 9.745 -46.990 -12.396 1.00 94.75 226 THR A N 1
ATOM 1772 C CA . THR A 1 226 ? 9.557 -46.810 -10.945 1.00 94.75 226 THR A CA 1
ATOM 1773 C C . THR A 1 226 ? 8.935 -45.447 -10.702 1.00 94.75 226 THR A C 1
ATOM 1775 O O . THR A 1 226 ? 9.482 -44.457 -11.175 1.00 94.75 226 THR A O 1
ATOM 1778 N N . LEU A 1 227 ? 7.822 -45.422 -9.975 1.00 94.31 227 LEU A N 1
ATOM 1779 C CA . LEU A 1 227 ? 7.117 -44.202 -9.581 1.00 94.31 227 LEU A CA 1
ATOM 1780 C C . LEU A 1 227 ? 7.713 -43.616 -8.301 1.00 94.31 227 LEU A C 1
ATOM 1782 O O . LEU A 1 227 ? 7.895 -42.413 -8.177 1.00 94.31 227 LEU A O 1
ATOM 1786 N N . GLY A 1 228 ? 8.069 -44.487 -7.357 1.00 95.00 228 GLY A N 1
ATOM 1787 C CA . GLY A 1 228 ? 8.604 -44.077 -6.068 1.00 95.00 228 GLY A CA 1
ATOM 1788 C C . GLY A 1 228 ? 8.831 -45.254 -5.130 1.00 95.00 228 GLY A C 1
ATOM 1789 O O . GLY A 1 228 ? 8.660 -46.421 -5.497 1.00 95.00 228 GLY A O 1
ATOM 1790 N N . VAL A 1 229 ? 9.256 -44.931 -3.912 1.00 94.06 229 VAL A N 1
ATOM 1791 C CA . VAL A 1 229 ? 9.442 -45.887 -2.819 1.00 94.06 229 VAL A CA 1
ATOM 1792 C C . VAL A 1 229 ? 8.795 -45.306 -1.569 1.00 94.06 229 VAL A C 1
ATOM 1794 O O . VAL A 1 229 ? 9.188 -44.227 -1.125 1.00 94.06 229 VAL A O 1
ATOM 1797 N N . VAL A 1 230 ? 7.841 -46.036 -0.995 1.00 93.19 230 VAL A N 1
ATOM 1798 C CA . VAL A 1 230 ? 7.164 -45.661 0.250 1.00 93.19 230 VAL A CA 1
ATOM 1799 C C . VAL A 1 230 ? 8.155 -45.767 1.410 1.00 93.19 230 VAL A C 1
ATOM 1801 O O . VAL A 1 230 ? 8.742 -46.827 1.670 1.00 93.19 230 VAL A O 1
ATOM 1804 N N . LYS A 1 231 ? 8.394 -44.644 2.097 1.00 85.75 231 LYS A N 1
ATOM 1805 C CA . LYS A 1 231 ? 9.292 -44.584 3.261 1.00 85.75 231 LYS A CA 1
ATOM 1806 C C . LYS A 1 231 ? 8.595 -45.241 4.460 1.00 85.75 231 LYS A C 1
ATOM 1808 O O . LYS A 1 231 ? 7.385 -45.133 4.594 1.00 85.75 231 LYS A O 1
ATOM 1813 N N . SER A 1 232 ? 9.350 -45.867 5.370 1.00 65.19 232 SER A N 1
ATOM 1814 C CA . SER A 1 232 ? 8.866 -46.476 6.637 1.00 65.19 232 SER A CA 1
ATOM 1815 C C . SER A 1 232 ? 8.121 -47.823 6.572 1.00 65.19 232 SER A C 1
ATOM 1817 O O . SER A 1 232 ? 7.522 -48.224 7.563 1.00 65.19 232 SER A O 1
ATOM 1819 N N . SER A 1 233 ? 8.184 -48.573 5.470 1.00 64.69 233 SER A N 1
ATOM 1820 C CA . SER A 1 233 ? 7.581 -49.915 5.421 1.00 64.69 233 SER A CA 1
ATOM 1821 C C . SER A 1 233 ? 8.418 -50.952 6.190 1.00 64.69 233 SER A C 1
ATOM 1823 O O . SER A 1 233 ? 9.551 -51.250 5.792 1.00 64.69 233 SER A O 1
ATOM 1825 N N . ASP A 1 234 ? 7.867 -51.552 7.248 1.00 76.75 234 ASP A N 1
ATOM 1826 C CA . ASP A 1 234 ? 8.455 -52.748 7.860 1.00 76.75 234 ASP A CA 1
ATOM 1827 C C . ASP A 1 234 ? 8.388 -53.913 6.857 1.00 76.75 234 ASP A C 1
ATOM 1829 O O . ASP A 1 234 ? 7.328 -54.287 6.362 1.00 76.75 234 ASP A O 1
ATOM 1833 N N . SER A 1 235 ? 9.544 -54.496 6.536 1.00 74.81 235 SER A N 1
ATOM 1834 C CA . SER A 1 235 ? 9.629 -55.609 5.586 1.00 74.81 235 SER A CA 1
ATOM 1835 C C . SER A 1 235 ? 9.064 -56.931 6.127 1.00 74.81 235 SER A C 1
ATOM 1837 O O . SER A 1 235 ? 8.847 -57.865 5.353 1.00 74.81 235 SER A O 1
ATOM 1839 N N . LYS A 1 236 ? 8.871 -57.054 7.446 1.00 80.69 236 LYS A N 1
ATOM 1840 C CA . LYS A 1 236 ? 8.282 -58.239 8.086 1.00 80.69 236 LYS A CA 1
ATOM 1841 C C . LYS A 1 236 ? 6.769 -58.121 8.231 1.00 80.69 236 LYS A C 1
ATOM 1843 O O . LYS A 1 236 ? 6.094 -59.132 8.059 1.00 80.69 236 LYS A O 1
ATOM 1848 N N . ASN A 1 237 ? 6.268 -56.922 8.521 1.00 84.88 237 ASN A N 1
ATOM 1849 C CA . ASN A 1 237 ? 4.845 -56.643 8.694 1.00 84.88 237 ASN A CA 1
ATOM 1850 C C . ASN A 1 237 ? 4.465 -55.309 8.024 1.00 84.88 237 ASN A C 1
ATOM 1852 O O . ASN A 1 237 ? 4.377 -54.285 8.704 1.00 84.88 237 ASN A O 1
ATOM 1856 N N . PRO A 1 238 ? 4.324 -55.285 6.688 1.00 88.81 238 PRO A N 1
ATOM 1857 C CA . PRO A 1 238 ? 4.053 -54.048 5.975 1.00 88.81 238 PRO A CA 1
ATOM 1858 C C . PRO A 1 238 ? 2.629 -53.553 6.217 1.00 88.81 238 PRO A C 1
ATOM 1860 O O . PRO A 1 238 ? 1.678 -54.327 6.165 1.00 88.81 238 PRO A O 1
ATOM 1863 N N . ASP A 1 239 ? 2.491 -52.242 6.396 1.00 92.69 239 ASP A N 1
ATOM 1864 C CA . ASP A 1 239 ? 1.204 -51.549 6.353 1.00 92.69 239 ASP A CA 1
ATOM 1865 C C . ASP A 1 239 ? 0.735 -51.461 4.891 1.00 92.69 239 ASP A C 1
ATOM 1867 O O . ASP A 1 239 ? 1.070 -50.527 4.158 1.00 92.69 239 ASP A O 1
ATOM 1871 N N . VAL A 1 240 ? 0.052 -52.515 4.439 1.00 93.69 240 VAL A N 1
ATOM 1872 C CA . VAL A 1 240 ? -0.376 -52.685 3.045 1.00 93.69 240 VAL A CA 1
ATOM 1873 C C . VAL A 1 240 ? -1.301 -51.548 2.607 1.00 93.69 240 VAL A C 1
ATOM 1875 O O . VAL A 1 240 ? -1.117 -51.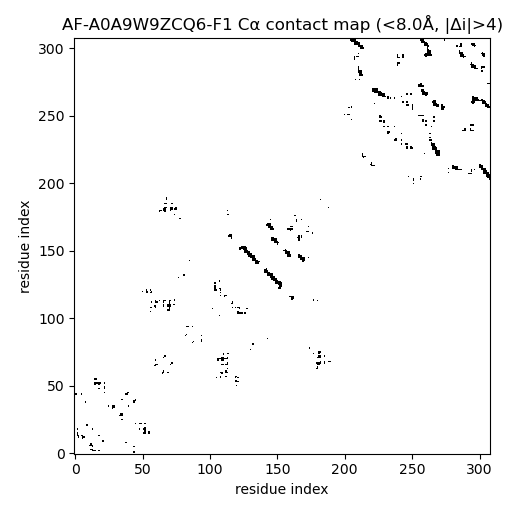019 1.512 1.00 93.69 240 VAL A O 1
ATOM 1878 N N . GLU A 1 241 ? -2.226 -51.123 3.469 1.00 92.50 241 GLU A N 1
ATOM 1879 C CA . GLU A 1 241 ? -3.182 -50.055 3.171 1.00 92.50 241 GLU A CA 1
ATOM 1880 C C . GLU A 1 241 ? -2.468 -48.715 2.956 1.00 92.50 241 GLU A C 1
ATOM 1882 O O . GLU A 1 241 ? -2.726 -48.015 1.973 1.00 92.50 241 GLU A O 1
ATOM 1887 N N . LYS A 1 242 ? -1.522 -48.363 3.835 1.00 93.06 242 LYS A N 1
ATOM 1888 C CA . LYS A 1 242 ? -0.718 -47.146 3.675 1.00 93.06 242 LYS A CA 1
ATOM 1889 C C . LYS A 1 242 ? 0.114 -47.180 2.395 1.00 93.06 242 LYS A C 1
ATOM 1891 O O . LYS A 1 242 ? 0.140 -46.197 1.657 1.00 93.06 242 LYS A O 1
ATOM 1896 N N . ILE A 1 243 ? 0.784 -48.301 2.116 1.00 95.06 243 ILE A N 1
ATOM 1897 C CA . ILE A 1 243 ? 1.626 -48.434 0.918 1.00 95.06 243 ILE A CA 1
ATOM 1898 C C . ILE A 1 243 ? 0.768 -48.340 -0.349 1.00 95.06 243 ILE A C 1
ATOM 1900 O O . ILE A 1 243 ? 1.170 -47.681 -1.308 1.00 95.06 243 ILE A O 1
ATOM 1904 N N . PHE A 1 244 ? -0.418 -48.954 -0.348 1.00 94.50 244 PHE A N 1
ATOM 1905 C CA . PHE A 1 244 ? -1.386 -48.815 -1.430 1.00 94.50 244 PHE A CA 1
ATOM 1906 C C . PHE A 1 244 ? -1.780 -47.353 -1.649 1.00 94.50 244 PHE A C 1
ATOM 1908 O O . PHE A 1 244 ? -1.655 -46.875 -2.775 1.00 94.50 244 PHE A O 1
ATOM 1915 N N . LYS A 1 245 ? -2.179 -46.627 -0.595 1.00 93.25 245 LYS A N 1
ATOM 1916 C CA . LYS A 1 245 ? -2.578 -45.212 -0.695 1.00 93.25 245 LYS A CA 1
ATOM 1917 C C . LYS A 1 245 ? -1.467 -44.333 -1.271 1.00 93.25 245 LYS A C 1
ATOM 1919 O O . LYS A 1 245 ? -1.720 -43.588 -2.212 1.00 93.25 245 LYS A O 1
ATOM 1924 N N . GLU A 1 246 ? -0.237 -44.469 -0.779 1.00 94.81 246 GLU A N 1
ATOM 1925 C CA . GLU A 1 246 ? 0.896 -43.677 -1.279 1.00 94.81 246 GLU A CA 1
ATOM 1926 C C . GLU A 1 246 ? 1.260 -44.031 -2.735 1.00 94.81 246 GLU A C 1
ATOM 1928 O O . GLU A 1 246 ? 1.509 -43.144 -3.551 1.00 94.81 246 GLU A O 1
ATOM 1933 N N . CYS A 1 247 ? 1.275 -45.318 -3.107 1.00 95.38 247 CYS A N 1
ATOM 1934 C CA . CYS A 1 247 ? 1.540 -45.704 -4.497 1.00 95.38 247 CYS A CA 1
ATOM 1935 C C . CYS A 1 247 ? 0.408 -45.292 -5.450 1.00 95.38 247 CYS A C 1
ATOM 1937 O O . CYS A 1 247 ? 0.691 -44.942 -6.598 1.00 95.38 247 CYS A O 1
ATOM 1939 N N . LYS A 1 248 ? -0.845 -45.314 -4.979 1.00 93.75 248 LYS A N 1
ATOM 1940 C CA . LYS A 1 248 ? -2.014 -44.835 -5.718 1.00 93.75 248 LYS A CA 1
ATOM 1941 C C . LYS A 1 248 ? -1.890 -43.343 -6.014 1.00 93.75 248 LYS A C 1
ATOM 1943 O O . LYS A 1 248 ? -1.988 -42.974 -7.178 1.00 93.75 248 LYS A O 1
ATOM 1948 N N . GLU A 1 249 ? -1.580 -42.513 -5.018 1.00 91.94 249 GLU A N 1
ATOM 1949 C CA . GLU A 1 249 ? -1.372 -41.071 -5.226 1.00 91.94 249 GLU A CA 1
ATOM 1950 C C . GLU A 1 249 ? -0.278 -40.791 -6.265 1.00 91.94 249 GLU A C 1
ATOM 1952 O O . GLU A 1 249 ? -0.447 -39.945 -7.142 1.00 91.94 249 GLU A O 1
ATOM 1957 N N . LEU A 1 250 ? 0.842 -41.525 -6.219 1.00 93.31 250 LEU A N 1
ATOM 1958 C CA . LEU A 1 250 ? 1.908 -41.381 -7.216 1.00 93.31 250 LEU A CA 1
ATOM 1959 C C . LEU A 1 250 ? 1.440 -41.725 -8.637 1.00 93.31 250 LEU A C 1
ATOM 1961 O O . LEU A 1 250 ? 1.889 -41.098 -9.594 1.00 93.31 250 LEU A O 1
ATOM 1965 N N . ALA A 1 251 ? 0.568 -42.723 -8.785 1.00 92.19 251 ALA A N 1
ATOM 1966 C CA . ALA A 1 251 ? 0.026 -43.115 -10.080 1.00 92.19 251 ALA A CA 1
ATOM 1967 C C . ALA A 1 251 ? -1.049 -42.132 -10.584 1.00 92.19 251 ALA A C 1
ATOM 1969 O O . ALA A 1 251 ? -1.068 -41.809 -11.771 1.00 92.19 251 ALA A O 1
ATOM 1970 N N . GLU A 1 252 ? -1.898 -41.614 -9.690 1.00 89.44 252 GLU A N 1
ATOM 1971 C CA . GLU A 1 252 ? -2.929 -40.611 -9.995 1.00 89.44 252 GLU A CA 1
ATOM 1972 C C . GLU A 1 252 ? -2.325 -39.272 -10.430 1.00 89.44 252 GLU A C 1
ATOM 1974 O O . GLU A 1 252 ? -2.763 -38.704 -11.430 1.00 89.44 252 GLU A O 1
ATOM 1979 N N . ASN A 1 253 ? -1.281 -38.801 -9.740 1.00 86.19 253 ASN A N 1
ATOM 1980 C CA . ASN A 1 253 ? -0.602 -37.540 -10.061 1.00 86.19 253 ASN A CA 1
ATOM 1981 C C . ASN A 1 253 ? 0.014 -37.523 -11.467 1.00 86.19 253 ASN A C 1
ATOM 1983 O O . ASN A 1 253 ? 0.171 -36.464 -12.070 1.00 86.19 253 ASN A O 1
ATOM 1987 N N . GLU A 1 254 ? 0.353 -38.697 -11.993 1.00 86.50 254 GLU A N 1
ATOM 1988 C CA . GLU A 1 254 ? 0.941 -38.870 -13.319 1.00 86.50 254 GLU A CA 1
ATOM 1989 C C . GLU A 1 254 ? -0.085 -39.323 -14.375 1.00 86.50 254 GLU A C 1
ATOM 1991 O O . GLU A 1 254 ? 0.256 -39.448 -15.552 1.00 86.50 254 GLU A O 1
ATOM 1996 N N . GLY A 1 255 ? -1.340 -39.567 -13.976 1.00 87.06 255 GLY A N 1
ATOM 1997 C CA . GLY A 1 255 ? -2.418 -39.987 -14.871 1.00 87.06 255 GLY A CA 1
ATOM 1998 C C . GLY A 1 255 ? -2.258 -41.398 -15.446 1.00 87.06 255 GLY A C 1
ATOM 1999 O O . GLY A 1 255 ? -2.692 -41.640 -16.572 1.00 87.06 255 GLY A O 1
ATOM 2000 N N . TYR A 1 256 ? -1.623 -42.320 -14.715 1.00 91.06 256 TYR A N 1
ATOM 2001 C CA . TYR A 1 256 ? -1.507 -43.715 -15.147 1.00 91.06 256 TYR A CA 1
ATOM 2002 C C . TYR A 1 256 ? -2.825 -44.476 -14.969 1.00 91.06 256 TYR A C 1
ATOM 2004 O O . TYR A 1 256 ? -3.664 -44.110 -14.160 1.00 91.06 256 TYR A O 1
ATOM 2012 N N . GLU A 1 257 ? -3.018 -45.532 -15.754 1.00 92.12 257 GLU A N 1
ATOM 2013 C CA . GLU A 1 257 ? -4.186 -46.427 -15.676 1.00 92.12 257 GLU A CA 1
ATOM 2014 C C . GLU A 1 257 ? -3.859 -47.696 -14.876 1.00 92.12 257 GLU A C 1
ATOM 2016 O O . GLU A 1 257 ? -4.731 -48.505 -14.570 1.00 92.12 257 GLU A O 1
ATOM 2021 N N . MET A 1 258 ? -2.581 -47.901 -14.539 1.00 92.62 258 MET A N 1
ATOM 2022 C CA . MET A 1 258 ? -2.139 -49.023 -13.719 1.00 92.62 258 MET A CA 1
ATOM 2023 C C . MET A 1 258 ? -0.885 -48.709 -12.903 1.00 92.62 258 MET A C 1
ATOM 2025 O O . MET A 1 258 ? -0.020 -47.922 -13.299 1.00 92.62 258 MET A O 1
ATOM 2029 N N . PHE A 1 259 ? -0.730 -49.423 -11.794 1.00 95.56 259 PHE A N 1
ATOM 2030 C CA . PHE A 1 259 ? 0.529 -49.525 -11.065 1.00 95.56 259 PHE A CA 1
ATOM 2031 C C . PHE A 1 259 ? 0.628 -50.884 -10.370 1.00 95.56 259 PHE A C 1
ATOM 2033 O O . PHE A 1 259 ? -0.321 -51.661 -10.315 1.00 95.56 259 PHE A O 1
ATOM 2040 N N . ALA A 1 260 ? 1.803 -51.201 -9.844 1.00 95.44 260 ALA A N 1
ATOM 2041 C CA . ALA A 1 260 ? 1.995 -52.353 -8.988 1.00 95.44 260 ALA A CA 1
ATOM 2042 C C . ALA A 1 260 ? 2.961 -52.048 -7.853 1.00 95.44 260 ALA A C 1
ATOM 2044 O O . ALA A 1 260 ? 3.793 -51.140 -7.933 1.00 95.44 260 ALA A O 1
ATOM 2045 N N . ILE A 1 261 ? 2.870 -52.854 -6.802 1.00 96.44 261 ILE A N 1
ATOM 2046 C CA . ILE A 1 261 ? 3.742 -52.751 -5.639 1.00 96.44 261 ILE A CA 1
ATOM 2047 C C . ILE A 1 261 ? 4.679 -53.954 -5.630 1.00 96.44 261 ILE A C 1
ATOM 2049 O O . ILE A 1 261 ? 4.255 -55.111 -5.557 1.00 96.44 261 ILE A O 1
ATOM 2053 N N . GLN A 1 262 ? 5.975 -53.671 -5.723 1.00 94.50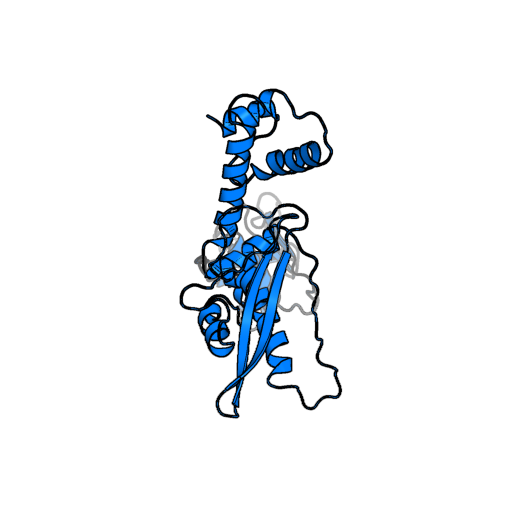 262 GLN A N 1
ATOM 2054 C CA . GLN A 1 262 ? 7.056 -54.648 -5.793 1.00 94.50 262 GLN A CA 1
ATOM 2055 C C . GLN A 1 262 ? 7.990 -54.476 -4.592 1.00 94.50 262 GLN A C 1
ATOM 2057 O O . GLN A 1 262 ? 8.198 -53.364 -4.117 1.00 94.50 262 GLN A O 1
ATOM 2062 N N . LYS A 1 263 ? 8.627 -55.558 -4.124 1.00 93.31 263 LYS A N 1
ATOM 2063 C CA . LYS A 1 263 ? 9.574 -55.515 -2.990 1.00 93.31 263 LYS A CA 1
ATOM 2064 C C . LYS A 1 263 ? 9.006 -54.751 -1.785 1.00 93.31 263 LYS A C 1
ATOM 2066 O O . LYS A 1 263 ? 9.709 -53.957 -1.172 1.00 93.31 263 LYS A O 1
ATOM 2071 N N . ILE A 1 264 ? 7.745 -55.013 -1.465 1.00 94.06 264 ILE A N 1
ATOM 2072 C CA . ILE A 1 264 ? 6.983 -54.463 -0.346 1.00 94.06 264 ILE A CA 1
ATOM 2073 C C . ILE A 1 264 ? 6.586 -53.000 -0.538 1.00 94.06 264 ILE A C 1
ATOM 2075 O O . ILE A 1 264 ? 5.422 -52.694 -0.346 1.00 94.06 264 ILE A O 1
ATOM 2079 N N . ASN A 1 265 ? 7.491 -52.114 -0.947 1.00 93.94 265 ASN A N 1
ATOM 2080 C CA . ASN A 1 265 ? 7.257 -50.668 -0.896 1.00 93.94 265 ASN A CA 1
ATOM 2081 C C . ASN A 1 265 ? 7.633 -49.905 -2.167 1.00 93.94 265 ASN A C 1
ATOM 2083 O O . ASN A 1 265 ? 7.632 -48.674 -2.174 1.00 93.94 265 ASN A O 1
ATOM 2087 N N . ARG A 1 266 ? 8.010 -50.607 -3.237 1.00 95.19 266 ARG A N 1
ATOM 2088 C CA . ARG A 1 266 ? 8.389 -49.976 -4.497 1.00 95.19 266 ARG A CA 1
ATOM 2089 C C . ARG A 1 266 ? 7.174 -49.877 -5.408 1.00 95.19 266 ARG A C 1
ATOM 2091 O O . ARG A 1 266 ? 6.696 -50.896 -5.904 1.00 95.19 266 ARG A O 1
ATOM 2098 N N . CYS A 1 267 ? 6.750 -48.652 -5.681 1.00 96.56 267 CYS A N 1
ATOM 2099 C CA . CYS A 1 267 ? 5.690 -48.351 -6.629 1.00 96.56 267 CYS A CA 1
ATOM 2100 C C . CYS A 1 267 ? 6.269 -48.400 -8.050 1.00 96.56 267 CYS A C 1
ATOM 2102 O O . CYS A 1 267 ? 7.232 -47.692 -8.370 1.00 96.56 267 CYS A O 1
ATOM 2104 N N . VAL A 1 268 ? 5.725 -49.258 -8.905 1.00 94.81 268 VAL A N 1
ATOM 2105 C CA . VAL A 1 268 ? 6.188 -49.466 -10.283 1.00 94.81 268 VAL A CA 1
ATOM 2106 C C . VAL A 1 268 ? 5.016 -49.446 -11.259 1.00 94.81 268 VAL A C 1
ATOM 2108 O O . VAL A 1 268 ? 3.883 -49.692 -10.870 1.00 94.81 268 VAL A O 1
ATOM 2111 N N . THR A 1 269 ? 5.277 -49.174 -12.534 1.00 94.69 269 THR A N 1
ATOM 2112 C CA . THR A 1 269 ? 4.266 -49.245 -13.600 1.00 94.69 269 THR A CA 1
ATOM 2113 C C . THR A 1 269 ? 4.892 -49.671 -14.937 1.00 94.69 269 THR A C 1
ATOM 2115 O O . THR A 1 269 ? 6.115 -49.866 -15.025 1.00 94.69 269 THR A O 1
ATOM 2118 N N . SER A 1 270 ? 4.053 -49.876 -15.955 1.00 91.25 270 SER A N 1
ATOM 2119 C CA . SER A 1 270 ? 4.461 -50.136 -17.337 1.00 91.25 270 SER A CA 1
ATOM 2120 C C . SER A 1 270 ? 5.220 -48.948 -17.940 1.00 91.25 270 SER A C 1
ATOM 2122 O O . SER A 1 270 ? 5.283 -47.862 -17.367 1.00 91.25 270 SER A O 1
ATOM 2124 N N . ALA A 1 271 ? 5.882 -49.145 -19.082 1.00 88.69 271 ALA A N 1
ATOM 2125 C CA . ALA A 1 271 ? 6.670 -48.080 -19.710 1.00 88.69 271 ALA A CA 1
ATOM 2126 C C . ALA A 1 271 ? 5.821 -46.850 -20.091 1.00 88.69 271 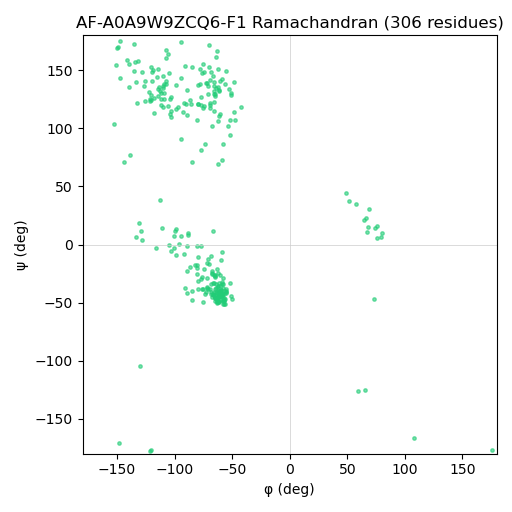ALA A C 1
ATOM 2128 O O . ALA A 1 271 ? 6.305 -45.724 -19.984 1.00 88.69 271 ALA A O 1
ATOM 2129 N N . ASP A 1 272 ? 4.577 -47.078 -20.511 1.00 87.88 272 ASP A N 1
ATOM 2130 C CA . ASP A 1 272 ? 3.586 -46.069 -20.897 1.00 87.88 272 ASP A CA 1
ATOM 2131 C C . ASP A 1 272 ? 2.508 -45.830 -19.826 1.00 87.88 272 ASP A C 1
ATOM 2133 O O . ASP A 1 272 ? 1.686 -44.931 -19.984 1.00 87.88 272 ASP A O 1
ATOM 2137 N N . GLY A 1 273 ? 2.513 -46.618 -18.746 1.00 86.38 273 GLY A N 1
ATOM 2138 C CA . GLY A 1 273 ? 1.572 -46.517 -17.632 1.00 86.38 273 GLY A CA 1
ATOM 2139 C C . GLY A 1 273 ? 0.127 -46.890 -17.966 1.00 86.38 273 GLY A C 1
ATOM 2140 O O . GLY A 1 273 ? -0.772 -46.580 -17.185 1.00 86.38 273 GLY A O 1
ATOM 2141 N N . LYS A 1 274 ? -0.105 -47.546 -19.110 1.00 88.12 274 LYS A N 1
ATOM 2142 C CA . LYS A 1 274 ? -1.426 -48.016 -19.549 1.00 88.12 274 LYS A CA 1
ATOM 2143 C C . LYS A 1 274 ? -1.710 -49.430 -19.082 1.00 88.12 274 LYS A C 1
ATOM 2145 O O . LYS A 1 274 ? -0.770 -50.212 -18.919 1.00 88.12 274 LYS A O 1
ATOM 2150 N N . ALA A 1 275 ? -2.992 -49.761 -18.926 1.00 80.50 275 ALA A N 1
ATOM 2151 C CA . ALA A 1 275 ? -3.426 -51.098 -18.540 1.00 80.50 275 ALA A CA 1
ATOM 2152 C C . ALA A 1 275 ? -2.900 -52.171 -19.512 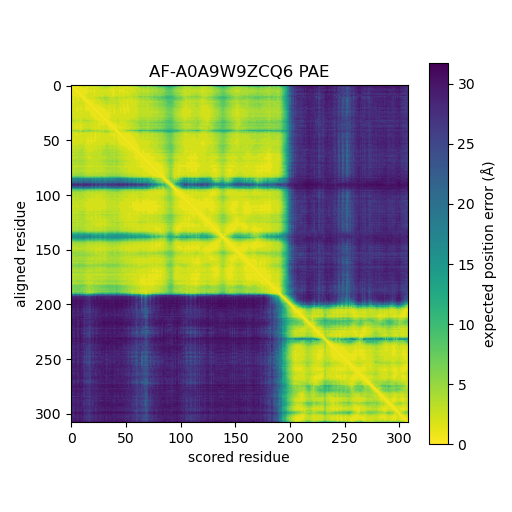1.00 80.50 275 ALA A C 1
ATOM 2154 O O . ALA A 1 275 ? -2.910 -52.014 -20.736 1.00 80.50 275 ALA A O 1
ATOM 2155 N N . VAL A 1 276 ? -2.444 -53.291 -18.955 1.00 81.06 276 VAL A N 1
ATOM 2156 C CA . VAL A 1 276 ? -1.957 -54.451 -19.707 1.00 81.06 276 VAL A CA 1
ATOM 2157 C C . VAL A 1 276 ? -2.832 -55.643 -19.350 1.00 81.06 276 VAL A C 1
ATOM 2159 O O . VAL A 1 276 ? -3.183 -55.820 -18.194 1.00 81.06 276 VAL A O 1
ATOM 2162 N N . ASP A 1 277 ? -3.159 -56.496 -20.320 1.00 79.94 277 ASP A N 1
ATOM 2163 C CA . ASP A 1 277 ? -3.807 -57.777 -20.024 1.00 79.94 277 ASP A CA 1
ATOM 2164 C C . ASP A 1 277 ? -2.878 -58.646 -19.158 1.00 79.94 277 ASP A C 1
ATOM 2166 O O . ASP A 1 277 ? -1.860 -59.149 -19.649 1.00 79.94 277 ASP A O 1
ATOM 2170 N N . PHE A 1 278 ? -3.203 -58.781 -17.868 1.00 75.00 278 PHE A N 1
ATOM 2171 C CA . PHE A 1 278 ? -2.413 -59.551 -16.909 1.00 75.00 278 PHE A CA 1
ATOM 2172 C C . PHE A 1 278 ? -2.703 -61.053 -16.950 1.00 75.00 278 PHE A C 1
ATOM 2174 O O . PHE A 1 278 ? -1.858 -61.840 -16.516 1.00 75.00 278 PHE A O 1
ATOM 2181 N N . ALA A 1 279 ? -3.829 -61.470 -17.539 1.00 71.50 279 ALA A N 1
ATOM 2182 C CA . ALA A 1 279 ? -4.224 -62.876 -17.613 1.00 71.50 279 ALA A CA 1
ATOM 2183 C C . ALA A 1 279 ? -3.235 -63.721 -18.435 1.00 71.50 279 ALA A C 1
ATOM 2185 O O . ALA A 1 279 ? -3.135 -64.933 -18.252 1.00 71.50 279 ALA A O 1
ATOM 2186 N N . LYS A 1 280 ? -2.443 -63.083 -19.306 1.00 74.12 280 LYS A N 1
ATOM 2187 C CA . LYS A 1 280 ? -1.370 -63.736 -20.073 1.00 74.12 280 LYS A CA 1
ATOM 2188 C C . LYS A 1 280 ? -0.093 -64.028 -19.266 1.00 74.12 280 LYS A C 1
ATOM 2190 O O . LYS A 1 280 ? 0.860 -64.564 -19.835 1.00 74.12 280 LYS A O 1
ATOM 2195 N N . TYR A 1 281 ? -0.031 -63.660 -17.983 1.00 77.88 281 TYR A N 1
ATOM 2196 C CA . TYR A 1 281 ? 1.137 -63.872 -17.122 1.00 77.88 281 TYR A CA 1
ATOM 2197 C C . TYR A 1 281 ? 0.856 -64.856 -15.988 1.00 77.88 281 TYR A C 1
ATOM 2199 O O . TYR A 1 281 ? -0.251 -64.960 -15.470 1.00 77.88 281 TYR A O 1
ATOM 2207 N N . ASP A 1 282 ? 1.909 -65.550 -15.553 1.00 85.62 282 ASP A N 1
ATOM 2208 C CA . ASP A 1 282 ? 1.820 -66.488 -14.440 1.00 85.62 282 ASP A CA 1
ATOM 2209 C C . ASP A 1 282 ? 1.514 -65.769 -13.120 1.00 85.62 282 ASP A C 1
ATOM 2211 O O . ASP A 1 282 ? 2.172 -64.789 -12.750 1.00 85.62 282 ASP A O 1
ATOM 2215 N N . THR A 1 283 ? 0.599 -66.333 -12.336 1.00 89.88 283 THR A N 1
ATOM 2216 C CA . THR A 1 283 ? 0.308 -65.855 -10.983 1.00 89.88 283 THR A CA 1
ATOM 2217 C C . THR A 1 283 ? 1.455 -66.159 -10.015 1.00 89.88 283 THR A C 1
ATOM 2219 O O . THR A 1 283 ? 2.243 -67.108 -10.170 1.00 89.88 283 THR A O 1
ATOM 2222 N N . SER A 1 284 ? 1.578 -65.332 -8.981 1.00 89.94 284 SER A N 1
ATOM 2223 C CA . SER A 1 284 ? 2.562 -65.460 -7.909 1.00 89.94 284 SER A CA 1
ATOM 2224 C C . SER A 1 284 ? 1.871 -65.723 -6.573 1.00 89.94 284 SER A C 1
ATOM 2226 O O . SER A 1 284 ? 0.824 -65.165 -6.290 1.00 89.94 284 SER A O 1
ATOM 2228 N N . LYS A 1 285 ? 2.492 -66.546 -5.720 1.00 91.62 285 LYS A N 1
ATOM 2229 C CA . LYS A 1 285 ? 2.067 -66.762 -4.321 1.00 91.62 285 LYS A CA 1
ATOM 2230 C C . LYS A 1 285 ? 2.892 -65.935 -3.327 1.00 91.62 285 LYS A C 1
ATOM 2232 O O . LYS A 1 285 ? 2.936 -66.237 -2.141 1.00 91.62 285 LYS A O 1
ATOM 2237 N N . HIS A 1 286 ? 3.651 -64.961 -3.826 1.00 93.88 286 HIS A N 1
ATOM 2238 C CA . HIS A 1 286 ? 4.612 -64.185 -3.042 1.00 93.88 286 HIS A CA 1
ATOM 2239 C C . HIS A 1 286 ? 4.186 -62.723 -2.891 1.00 93.88 286 HIS A C 1
ATOM 2241 O O . HIS A 1 286 ? 5.039 -61.836 -2.945 1.00 93.88 286 HIS A O 1
ATOM 2247 N N . CYS A 1 287 ? 2.889 -62.481 -2.721 1.00 94.19 287 CYS A N 1
ATOM 2248 C CA . CYS A 1 287 ? 2.368 -61.206 -2.246 1.00 94.19 287 CYS A CA 1
ATOM 2249 C C . CYS A 1 287 ? 1.856 -61.346 -0.810 1.00 94.19 287 CYS A C 1
ATOM 2251 O O . CYS A 1 287 ? 1.653 -62.459 -0.324 1.00 94.19 287 CYS A O 1
ATOM 2253 N N . ILE A 1 288 ? 1.738 -60.213 -0.130 1.00 93.38 288 ILE A N 1
ATOM 2254 C CA . ILE A 1 288 ? 1.075 -60.064 1.165 1.00 93.38 288 ILE A CA 1
ATOM 2255 C C . ILE A 1 288 ? -0.167 -59.232 0.886 1.00 93.38 288 ILE A C 1
ATOM 2257 O O . ILE A 1 288 ? -0.035 -58.210 0.217 1.00 93.38 288 ILE A O 1
ATOM 2261 N N . GLU A 1 289 ? -1.321 -59.678 1.360 1.00 93.81 289 GLU A N 1
ATOM 2262 C CA . GLU A 1 289 ? -2.610 -59.015 1.162 1.00 93.81 289 GLU A CA 1
ATOM 2263 C C . GLU A 1 289 ? -3.206 -58.626 2.518 1.00 93.81 289 GLU A C 1
ATOM 2265 O O . GLU A 1 289 ? -2.932 -59.294 3.519 1.00 93.81 289 GLU A O 1
ATOM 2270 N N . ASP A 1 290 ? -3.964 -57.532 2.548 1.00 90.25 290 ASP A N 1
ATOM 2271 C CA . ASP A 1 290 ? -4.784 -57.130 3.689 1.00 90.25 290 ASP A CA 1
ATOM 2272 C C . ASP A 1 290 ? -6.232 -57.628 3.547 1.00 90.25 290 ASP A C 1
ATOM 2274 O O . ASP A 1 290 ? -6.636 -58.171 2.516 1.00 90.25 290 ASP A O 1
ATOM 2278 N N . ASP A 1 291 ? -7.033 -57.420 4.592 1.00 88.00 291 ASP A N 1
ATOM 2279 C CA . ASP A 1 291 ? -8.442 -57.831 4.624 1.00 88.00 291 ASP A CA 1
ATOM 2280 C C . ASP A 1 291 ? -9.336 -57.023 3.657 1.00 88.00 291 ASP A C 1
ATOM 2282 O O . ASP A 1 291 ? -10.493 -57.383 3.434 1.00 88.00 291 ASP A O 1
ATOM 2286 N N . HIS A 1 292 ? -8.812 -55.945 3.061 1.00 83.69 292 HIS A N 1
ATOM 2287 C CA . HIS A 1 292 ? -9.505 -55.097 2.089 1.00 83.69 292 HIS A CA 1
ATOM 2288 C C . HIS A 1 292 ? -9.181 -55.480 0.634 1.00 83.69 292 HIS A C 1
ATOM 2290 O O . HIS A 1 292 ? -9.699 -54.857 -0.293 1.00 83.69 292 HIS A O 1
ATOM 2296 N N . GLY A 1 293 ? -8.353 -56.511 0.417 1.00 86.62 293 GLY A N 1
ATOM 2297 C CA . GLY A 1 293 ? -7.953 -56.978 -0.911 1.00 86.62 293 GLY A CA 1
ATOM 2298 C C . GLY A 1 293 ? -6.838 -56.151 -1.557 1.00 86.62 293 GLY A C 1
ATOM 2299 O O . GLY A 1 293 ? -6.536 -56.352 -2.736 1.00 86.62 293 GLY A O 1
ATOM 2300 N N . HIS A 1 294 ? -6.205 -55.238 -0.814 1.00 93.38 294 HIS A N 1
ATOM 2301 C CA . HIS A 1 294 ? -4.952 -54.630 -1.243 1.00 93.38 294 HIS A CA 1
ATOM 2302 C C . HIS A 1 294 ? -3.810 -55.611 -0.990 1.00 93.38 294 HIS A C 1
ATOM 2304 O O . HIS A 1 294 ? -3.838 -56.396 -0.047 1.00 93.38 294 HIS A O 1
ATOM 2310 N N . GLY A 1 295 ? -2.752 -55.534 -1.786 1.00 94.38 295 GLY A N 1
ATOM 2311 C CA . GLY A 1 295 ? -1.546 -56.305 -1.556 1.00 94.38 295 GLY A CA 1
ATOM 2312 C C . GLY A 1 295 ? -0.262 -55.657 -2.046 1.00 94.38 295 GLY A C 1
ATOM 2313 O O . GLY A 1 295 ? -0.249 -54.662 -2.776 1.00 94.38 295 GLY A O 1
ATOM 2314 N N . VAL A 1 296 ? 0.849 -56.263 -1.629 1.00 95.44 296 VAL A N 1
ATOM 2315 C CA . VAL A 1 296 ? 2.216 -55.888 -1.997 1.00 95.44 296 VAL A CA 1
ATOM 2316 C C . VAL A 1 296 ? 3.030 -57.117 -2.389 1.00 95.44 296 VAL A C 1
ATOM 2318 O O . VAL A 1 296 ? 2.959 -58.169 -1.757 1.00 95.44 296 VAL A O 1
ATOM 2321 N N . GLY A 1 297 ? 3.860 -57.004 -3.423 1.00 94.50 297 GLY A N 1
ATOM 2322 C CA . GLY A 1 297 ? 4.760 -58.078 -3.832 1.00 94.50 297 GLY A CA 1
ATOM 2323 C C . GLY A 1 297 ? 5.989 -58.187 -2.929 1.00 94.50 297 GLY A C 1
ATOM 2324 O O . GLY A 1 297 ? 6.727 -57.222 -2.767 1.00 94.50 297 GLY A O 1
ATOM 2325 N N . LYS A 1 298 ? 6.287 -59.368 -2.380 1.00 90.88 298 LYS A N 1
ATOM 2326 C CA . LYS A 1 298 ? 7.363 -59.561 -1.386 1.00 90.88 298 LYS A CA 1
ATOM 2327 C C . LYS A 1 298 ? 8.781 -59.460 -1.963 1.00 90.88 298 LYS A C 1
ATOM 2329 O O . LYS A 1 298 ? 9.717 -59.081 -1.266 1.00 90.88 298 LYS A O 1
ATOM 2334 N N . PHE A 1 299 ? 8.968 -59.797 -3.241 1.00 86.38 299 PHE A N 1
ATOM 2335 C CA . PHE A 1 299 ? 10.290 -59.887 -3.875 1.00 86.38 299 PHE A CA 1
ATOM 2336 C C . PHE A 1 299 ? 10.317 -59.227 -5.257 1.00 86.38 299 PHE A C 1
ATOM 2338 O O . PHE A 1 299 ? 9.285 -58.898 -5.824 1.00 86.38 299 PHE A O 1
ATOM 2345 N N . ALA A 1 300 ? 11.509 -59.112 -5.852 1.00 81.25 300 ALA A N 1
ATOM 2346 C CA . ALA A 1 300 ? 11.761 -58.441 -7.139 1.00 81.25 300 ALA A CA 1
ATOM 2347 C C . ALA A 1 300 ? 10.996 -58.990 -8.362 1.00 81.25 300 ALA A C 1
ATOM 2349 O O . ALA A 1 300 ? 11.161 -58.470 -9.460 1.00 81.25 300 ALA A O 1
ATOM 2350 N N . ARG A 1 301 ? 10.266 -60.097 -8.210 1.00 82.88 301 ARG A N 1
ATOM 2351 C CA . ARG A 1 301 ? 9.525 -60.762 -9.288 1.00 82.88 301 ARG A CA 1
ATOM 2352 C C . ARG A 1 301 ? 8.071 -61.030 -8.928 1.00 82.88 301 ARG A C 1
ATOM 2354 O O . ARG A 1 301 ? 7.403 -61.687 -9.707 1.00 82.88 301 ARG A O 1
ATOM 2361 N N . ALA A 1 302 ? 7.617 -60.591 -7.761 1.00 91.81 302 ALA A N 1
ATOM 2362 C CA . ALA A 1 302 ? 6.215 -60.633 -7.385 1.00 91.81 302 ALA A CA 1
ATOM 2363 C C . ALA A 1 302 ? 5.718 -59.192 -7.392 1.00 91.81 302 ALA A C 1
ATOM 2365 O O . ALA A 1 302 ? 6.334 -58.344 -6.746 1.00 91.81 302 ALA A O 1
ATOM 2366 N N . ASN A 1 303 ? 4.658 -58.932 -8.144 1.00 93.38 303 ASN A N 1
ATOM 2367 C CA . ASN A 1 303 ? 4.043 -57.620 -8.257 1.00 93.38 303 ASN A CA 1
ATOM 2368 C C . ASN A 1 303 ? 2.567 -57.790 -7.923 1.00 93.38 303 ASN A C 1
ATOM 2370 O O . ASN A 1 303 ? 1.902 -58.613 -8.553 1.00 93.38 303 ASN A O 1
ATOM 2374 N N . PHE A 1 304 ? 2.084 -57.049 -6.934 1.00 95.50 304 PHE A N 1
ATOM 2375 C CA . PHE A 1 304 ? 0.650 -56.947 -6.702 1.00 95.50 304 PHE A CA 1
ATOM 2376 C C . PHE A 1 304 ? 0.125 -55.771 -7.517 1.00 95.50 304 PHE A C 1
ATOM 2378 O O . PHE A 1 304 ? 0.653 -54.667 -7.379 1.00 95.50 304 PHE A O 1
ATOM 2385 N N . VAL A 1 305 ? -0.811 -56.039 -8.422 1.00 94.56 305 VAL A N 1
ATOM 2386 C CA . VAL A 1 305 ? -1.159 -55.149 -9.531 1.00 94.56 305 VAL A CA 1
ATOM 2387 C C . VAL A 1 305 ? -2.513 -54.502 -9.297 1.00 94.56 305 VAL A C 1
ATOM 2389 O O . VAL A 1 305 ? -3.444 -55.162 -8.841 1.00 94.56 305 VAL A O 1
ATOM 2392 N N . TYR A 1 306 ? -2.607 -53.227 -9.662 1.00 94.50 306 TYR A N 1
ATOM 2393 C CA . TYR A 1 306 ? -3.835 -52.453 -9.663 1.00 94.50 306 TYR A CA 1
ATOM 2394 C C . TYR A 1 306 ? -4.044 -51.815 -11.037 1.00 94.50 306 TYR A C 1
ATOM 2396 O O . TYR A 1 306 ? -3.094 -51.278 -11.615 1.00 94.50 306 TYR A O 1
ATOM 2404 N N . ALA A 1 307 ? -5.272 -51.859 -11.546 1.00 91.62 307 ALA A N 1
ATOM 2405 C CA . ALA A 1 307 ? -5.657 -51.273 -12.829 1.00 91.62 307 ALA A CA 1
ATOM 2406 C C . ALA A 1 307 ? -7.028 -50.593 -12.724 1.00 91.62 307 ALA A C 1
ATOM 2408 O O . ALA A 1 307 ? -7.816 -50.933 -11.842 1.00 91.62 307 ALA A O 1
ATOM 2409 N N . SER A 1 308 ? -7.290 -49.616 -13.588 1.00 86.81 308 SER A N 1
ATOM 2410 C CA . SER A 1 308 ? -8.511 -48.802 -13.580 1.00 86.81 308 SER A CA 1
ATOM 2411 C C . SER A 1 308 ? -9.505 -49.113 -14.680 1.00 86.81 308 SER A C 1
ATOM 2413 O O . SER A 1 308 ? -9.023 -49.303 -15.820 1.00 86.81 308 SER A O 1
#

InterPro domains:
  IPR000560 Histidine phosphatase superfamily, clade-2 [PF00328] (63-150)
  IPR000560 Histidine phosphatase superfamily, clade-2 [cd07061] (19-151)
  IPR029033 Histidine phosphatase superfamily [G3DSA:3.40.50.1240] (1-202)
  IPR029033 Histidine phosphatase superfamily [SSF53254] (7-197)
  IPR033379 Histidine acid phosphatase active site [PS00778] (98-114)
  IPR050645 Histidine Acid Phosphatase [PTHR11567] (13-195)

Foldseek 3Di:
DLQVLVCVVVVHRDDLLRLCVVLVVVLVCVVVVHDDDPSCVPDCNNVVSQLSPLQNLCVQQQDLLSLQLALQQVVVVVLVLLVCVVPPDPDPDDRDPDDDDDDAQSNVQSNCSLLVQRPSHGADPPKDKDWDWDWDQDPNDIWIWIAIWIDRHPDDIDTTARVPADRGGTSVRSCVSNVSSHHPDSVVSPDPPPPPPPPVLVQQPWDWPFKFFADPPPVRGFFPFWLDFDPPADLVDGPQVVLCVVLSVSLSVVVAQKWWAALRTIITGGPRRYDDPRVPTHGDPQWDADPVGGIHGNHRTMIGMIGD

Sequence (308 aa):
DMLDYVSENSGQEIDVSSAWKIRDPLIAEKSHGMPLPDWVLNGTTYEDLGKVADYSVGWNFNTIEKARLTGGALVGRMIDNMKLISSPPESSVPVRKIYLYSAHDATISAFLSALQVFDSISPDYSSAVMLELFSSVINGKTELSVRVMYRFGQNEPRALTLPGCSEFCPLDKFTKLTADVIPENVEKECALEQEKRCTCVKVIDYKPEGCYKEQRPKQKRIFTKTLGVVKSSDSKNPDVEKIFKECKELAENEGYEMFAIQKINRCVTSADGKAVDFAKYDTSKHCIEDDHGHGVGKFARANFVYAS

Solvent-accessible surface area (backbone atoms only — not comparable to full-atom values): 17528 Å² total; per-residue (Å²): 110,69,49,55,53,51,16,68,76,71,72,43,94,46,50,60,90,46,32,43,74,61,45,54,59,51,50,54,37,52,76,71,73,43,88,74,61,66,76,44,69,46,85,59,44,52,62,51,44,47,52,41,26,19,48,40,55,39,64,69,30,73,41,58,70,44,8,22,75,49,17,7,48,54,52,46,52,53,51,53,59,53,44,41,72,81,56,61,66,96,60,94,70,81,80,75,93,76,84,88,81,90,82,51,49,68,52,52,48,22,34,31,31,37,52,66,64,52,85,56,64,74,53,43,76,77,40,48,77,44,81,44,82,45,81,47,76,55,96,90,39,84,44,50,25,37,32,38,35,40,21,60,21,90,50,78,68,40,82,48,56,42,82,97,56,47,57,70,19,43,44,72,56,48,51,62,76,40,46,83,18,35,49,94,46,56,70,68,73,67,42,68,71,76,72,76,74,72,59,83,68,75,82,72,70,62,41,69,76,44,38,32,40,57,51,85,55,78,90,64,44,57,68,72,33,74,78,49,67,56,82,89,62,44,90,90,68,57,59,42,69,60,44,49,52,57,41,46,51,58,31,58,78,70,68,40,37,28,39,27,20,27,52,56,33,31,23,26,20,35,84,86,19,57,71,70,85,60,85,87,48,55,75,36,90,46,51,51,69,49,100,84,62,46,47,19,1,62,38,97,44,19,30,16,31,31,36,90

pLDDT: mean 90.57, std 10.36, range [46.06, 98.62]

Organism: NCBI:txid174260

Nearest PDB structures (foldseek):
  1nd5-assembly1_B  TM=9.056E-01  e=3.115E-13  Homo sapiens
  1rpt-assembly1_A-2  TM=9.031E-01  e=1.860E-12  Rattus norvegicus
  8xj4-assembly1_A  TM=8.751E-01  e=3.034E-11  Homo sapiens
  4jod-assembly1_A  TM=8.135E-01  e=2.150E-06  Homo sapiens
  4lid-assembly1_B  TM=4.896E-01  e=4.344E+00  Sulfolobus spindle-shaped virus 1